Protein AF-A0A7J0HC02-F1 (afdb_monomer)

Foldseek 3Di:
DDDPVVVVVVVVVVVVVVVCVVVQVVVVPDDDDDDQPFHDADQQDTDGDQPDPVSCCCPCPVVNLVNVADQDDLLCCQQQLNQLALPHNRDDQSNVVNVVLCCVQPVPPVNCVVLVVLLVVLVVQLVVVVVVCVVVVHDDDVVLSVQQSVQQSCCCQAQVGGPDPHRDDVSVVVVVLVVLSVVLVPDDFSCSNHVVCVVVSPVCSSVSSNVSNVVLVVVLVVSLVVSVVCVVVCVPPDHSLSVLVVQQPDPPGDHDDPSSSSSHVSD

Nearest PDB structures (foldseek):
  7cb9-assembly1_A  TM=8.608E-01  e=3.073E-08  Salvia miltiorrhiza
  7x2q-assembly2_B  TM=8.525E-01  e=3.763E-08  Salvia miltiorrhiza
  6vby-assembly1_A  TM=8.553E-01  e=1.600E-06  Sorghum bicolor
  6csd-assembly2_B  TM=7.394E-01  e=9.218E-05  Homo sapiens
  6l8h-assembly4_D  TM=6.832E-01  e=3.292E-02  Arabidopsis thaliana

Organism: NCBI:txid165716

Secondary structure (DSSP, 8-state):
----HHHHHHHHHHHHHHHHHHHHHHHTT----SS-----EETTEE-----SHHHHHIIIIISGGGG-S----HHHHHTTTTTTSTTTSPSSHHHHHHHHHHIIIIISHHHHHHTHHHHHHHHHHHHHHHHHHHHTTPPP-HHHHHHHHHHHHHHHHHHSS-S-SSSSHHHHHHHHHHHHHHHHHHS--HHHH-GGGGGG-TTSHHHHHHHHHHHHHHHHHHHHHHHHHTGGGGTT---HHHHHHHTSS-SSSPPPPHHHHHHHHH-

Solvent-accessible surface area (backbone atoms only — not comparable to full-atom values): 15280 Å² total; per-residue (Å²): 138,84,78,61,66,65,60,55,50,52,50,52,50,51,50,48,52,50,49,50,51,54,52,50,59,60,64,72,72,75,81,97,74,84,72,86,66,87,34,65,67,48,77,77,41,81,42,76,78,69,87,44,75,67,49,41,43,42,44,68,60,75,41,26,83,84,58,60,54,58,83,87,40,64,47,33,50,44,50,32,64,57,29,43,17,79,86,45,29,58,78,45,73,57,44,52,48,53,54,50,51,46,31,64,50,53,71,24,73,67,29,46,58,76,44,44,62,51,52,56,51,33,50,50,52,41,52,51,53,51,51,52,36,53,75,71,74,44,88,79,62,63,69,58,46,48,50,48,31,50,49,26,41,48,23,35,51,39,66,71,35,66,73,57,95,62,93,50,68,70,49,48,55,49,47,50,52,52,51,52,49,57,48,60,63,68,52,90,58,64,38,68,29,38,66,94,55,31,90,67,43,90,81,47,54,64,64,48,34,46,55,51,30,52,56,51,50,54,52,50,50,51,51,52,55,58,47,60,74,53,49,79,80,40,74,93,60,76,37,39,51,52,56,52,57,64,31,41,74,40,90,90,54,71,58,45,50,73,62,36,52,52,19,48,73,73,107

Mean predicted aligned error: 9.86 Å

Sequence (267 aa):
MAIDIMWFKEFVAATLVFLLTRLFVRSLLLKPNRRLPPGPRVGTCGMVVASTPDAARAFLKTLDINFSNRPPNAGATHLAYNSQDMVFAEYGPKWKLLRKLSNLHMLGGKALEDSAHIRSVELGHMLRSMCEFSRRGEAVVVAEMLTFAMANMLGQVILSRRVFGTFGSESNEFKDMVVELMTSAGLFNVGDFVPSIAWMDLQGIEGGMKRLHRKFDVLITKMIDEHMKVAHERKGRPDFLDALMANRENPNGPKLSIINIKAILLV

Radius of gyration: 22.63 Å; Cα contacts (8 Å, |Δi|>4): 237; chains: 1; bounding box: 64×42×56 Å

pLDDT: mean 85.61, std 12.91, range [40.5, 96.56]

Structure (mmCIF, N/CA/C/O backbone):
data_AF-A0A7J0HC02-F1
#
_entry.id   AF-A0A7J0HC02-F1
#
loop_
_atom_site.group_PDB
_atom_site.id
_atom_site.type_symbol
_atom_site.label_atom_id
_atom_site.label_alt_id
_atom_site.label_comp_id
_atom_site.label_asym_id
_atom_site.label_entity_id
_atom_site.label_seq_id
_atom_site.pdbx_PDB_ins_code
_atom_site.Cartn_x
_atom_site.Cartn_y
_atom_site.Cartn_z
_atom_site.occupancy
_atom_site.B_iso_or_equiv
_atom_site.auth_seq_id
_atom_site.auth_comp_id
_atom_site.auth_asym_id
_atom_site.auth_atom_id
_atom_site.pdbx_PDB_model_num
ATOM 1 N N . MET A 1 1 ? -38.750 7.023 -28.695 1.00 40.50 1 MET A N 1
ATOM 2 C CA . MET A 1 1 ? -38.180 5.773 -28.154 1.00 40.50 1 MET A CA 1
ATOM 3 C C . MET A 1 1 ? -36.664 5.891 -28.264 1.00 40.50 1 MET A C 1
ATOM 5 O O . MET A 1 1 ? -36.109 5.600 -29.314 1.00 40.50 1 MET A O 1
ATOM 9 N N . ALA A 1 2 ? -36.027 6.499 -27.261 1.00 46.31 2 ALA A N 1
ATOM 10 C CA . ALA A 1 2 ? -34.590 6.758 -27.272 1.00 46.31 2 ALA A CA 1
ATOM 11 C C . ALA A 1 2 ? -33.874 5.502 -26.770 1.00 46.31 2 ALA A C 1
ATOM 13 O O . ALA A 1 2 ? -34.075 5.094 -25.630 1.00 46.31 2 ALA A O 1
ATOM 14 N N . ILE A 1 3 ? -33.108 4.859 -27.648 1.00 52.69 3 ILE A N 1
ATOM 15 C CA . ILE A 1 3 ? -32.226 3.755 -27.271 1.00 52.69 3 ILE A CA 1
ATOM 16 C C . ILE A 1 3 ? -31.082 4.372 -26.467 1.00 52.69 3 ILE A C 1
ATOM 18 O O . ILE A 1 3 ? -30.388 5.265 -26.954 1.00 52.69 3 ILE A O 1
ATOM 22 N N . ASP A 1 4 ? -30.947 3.935 -25.219 1.00 54.78 4 ASP A N 1
ATOM 23 C CA . ASP A 1 4 ? -29.984 4.454 -24.258 1.00 54.78 4 ASP A CA 1
ATOM 24 C C . ASP A 1 4 ? -28.546 4.171 -24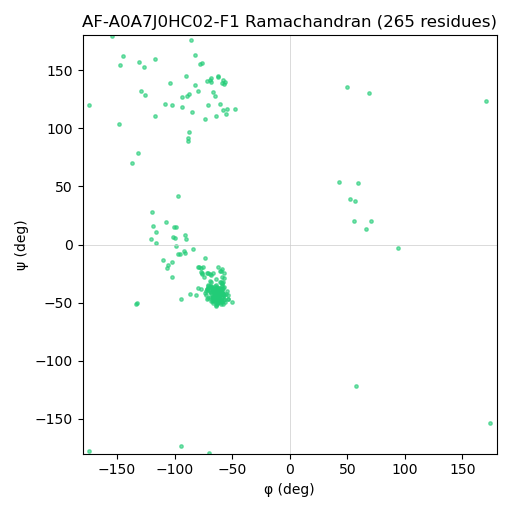.733 1.00 54.78 4 ASP A C 1
ATOM 26 O O . ASP A 1 4 ? -28.085 3.027 -24.797 1.00 54.78 4 ASP A O 1
ATOM 30 N N . ILE A 1 5 ? -27.842 5.238 -25.116 1.00 57.47 5 ILE A N 1
ATOM 31 C CA . ILE A 1 5 ? -26.470 5.218 -25.647 1.00 57.47 5 ILE A CA 1
ATOM 32 C C . ILE A 1 5 ? -25.490 4.610 -24.627 1.00 57.47 5 ILE A C 1
ATOM 34 O O . ILE A 1 5 ? -24.438 4.093 -25.012 1.00 57.47 5 ILE A O 1
ATOM 38 N N . MET A 1 6 ? -25.835 4.631 -23.336 1.00 53.53 6 MET A N 1
ATOM 39 C CA . MET A 1 6 ? -25.030 4.051 -22.265 1.00 53.53 6 MET A CA 1
ATOM 40 C C . MET A 1 6 ? -24.975 2.520 -22.363 1.00 53.53 6 MET A C 1
ATOM 42 O O . MET A 1 6 ? -23.887 1.944 -22.355 1.00 53.53 6 MET A O 1
ATOM 46 N N . TRP A 1 7 ? -26.120 1.872 -22.596 1.00 52.34 7 TRP A N 1
ATOM 47 C CA . TRP A 1 7 ? -26.210 0.415 -22.753 1.00 52.34 7 TRP A CA 1
ATOM 48 C C . TRP A 1 7 ? -25.457 -0.088 -23.987 1.00 52.34 7 TRP A C 1
ATOM 50 O O . TRP A 1 7 ? -24.807 -1.133 -23.953 1.00 52.34 7 TRP A O 1
ATOM 60 N N . PHE A 1 8 ? -25.492 0.678 -25.080 1.00 60.12 8 PHE A N 1
ATOM 61 C CA . PHE A 1 8 ? -24.755 0.329 -26.294 1.00 60.12 8 PHE A CA 1
ATOM 62 C C . PHE A 1 8 ? -23.235 0.388 -26.075 1.00 60.12 8 PHE A C 1
ATOM 64 O O . PHE A 1 8 ? -22.508 -0.491 -26.536 1.00 60.12 8 PHE A O 1
ATOM 71 N N . LYS A 1 9 ? -22.745 1.383 -25.324 1.00 56.19 9 LYS A N 1
ATOM 72 C CA . LYS A 1 9 ? -21.321 1.497 -24.973 1.00 56.19 9 LYS A CA 1
ATOM 73 C C . LYS A 1 9 ? -20.849 0.348 -24.084 1.00 56.19 9 LYS A C 1
ATOM 75 O O . LYS A 1 9 ? -19.785 -0.210 -24.349 1.00 56.19 9 LYS A O 1
ATOM 80 N N . GLU A 1 10 ? -21.637 -0.032 -23.081 1.00 57.59 10 GLU A N 1
ATOM 81 C CA . GLU A 1 10 ? -21.315 -1.162 -22.200 1.00 57.59 10 GLU A CA 1
ATOM 82 C C . GLU A 1 10 ? -21.318 -2.494 -22.956 1.00 57.59 10 GLU A C 1
ATOM 84 O O . GLU A 1 10 ? -20.393 -3.293 -22.807 1.00 57.59 10 GLU A O 1
ATOM 89 N N . PHE A 1 11 ? -22.291 -2.703 -23.846 1.00 68.19 11 PHE A N 1
ATOM 90 C CA . PHE A 1 11 ? -22.360 -3.904 -24.675 1.00 68.19 11 PHE A CA 1
ATOM 91 C C . PHE A 1 11 ? -21.174 -4.013 -25.645 1.00 68.19 11 PHE A C 1
ATOM 93 O O . PHE A 1 11 ? -20.573 -5.084 -25.782 1.00 68.19 11 PHE A O 1
ATOM 100 N N . VAL A 1 12 ? -20.781 -2.907 -26.287 1.00 69.75 12 VAL A N 1
ATOM 101 C CA . VAL A 1 12 ? -19.607 -2.872 -27.173 1.00 69.75 12 VAL A CA 1
ATOM 102 C C . VAL A 1 12 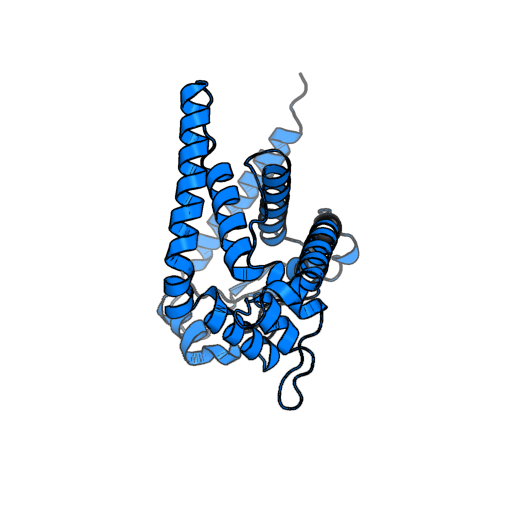? -18.322 -3.128 -26.383 1.00 69.75 12 VAL A C 1
ATOM 104 O O . VAL A 1 12 ? -17.505 -3.936 -26.823 1.00 69.75 12 VAL A O 1
ATOM 107 N N . ALA A 1 13 ? -18.159 -2.522 -25.203 1.00 62.81 13 ALA A N 1
ATOM 108 C CA . ALA A 1 13 ? -16.996 -2.739 -24.343 1.00 62.81 13 ALA A CA 1
ATOM 109 C C . ALA A 1 13 ? -16.902 -4.194 -23.851 1.00 62.81 13 ALA A C 1
ATOM 111 O O . ALA A 1 13 ? -15.840 -4.807 -23.957 1.00 62.81 13 ALA A O 1
ATOM 112 N N . ALA A 1 14 ? -18.012 -4.784 -23.397 1.00 60.75 14 ALA A N 1
ATOM 113 C CA . ALA A 1 14 ? -18.067 -6.181 -22.965 1.00 60.75 14 ALA A CA 1
ATOM 114 C C . ALA A 1 14 ? -17.750 -7.149 -24.115 1.00 60.75 14 ALA A C 1
ATOM 116 O O . ALA A 1 14 ? -17.005 -8.113 -23.933 1.00 60.75 14 ALA A O 1
ATOM 117 N N . THR A 1 15 ? -18.245 -6.860 -25.321 1.00 62.91 15 THR A N 1
ATOM 118 C CA . THR A 1 15 ? -17.961 -7.663 -26.519 1.00 62.91 15 THR A CA 1
ATOM 119 C C . THR A 1 15 ? -16.491 -7.555 -26.932 1.00 62.91 15 THR A C 1
ATOM 121 O O . THR A 1 15 ? -15.878 -8.561 -27.290 1.00 62.91 15 THR A O 1
ATOM 124 N N . LEU A 1 16 ? -15.887 -6.366 -26.820 1.00 67.62 16 LEU A N 1
ATOM 125 C CA . LEU A 1 16 ? -14.461 -6.150 -27.081 1.00 67.62 16 LEU A CA 1
ATOM 126 C C . LEU A 1 16 ? -13.583 -6.874 -26.058 1.00 67.62 16 LEU A C 1
ATOM 128 O O . LEU A 1 16 ? -12.634 -7.550 -26.447 1.00 67.62 16 LEU A O 1
ATOM 132 N N . VAL A 1 17 ? -13.925 -6.800 -24.769 1.00 69.31 17 VAL A N 1
ATOM 133 C CA . VAL A 1 17 ? -13.224 -7.520 -23.694 1.00 69.31 17 VAL A CA 1
ATOM 134 C C . VAL A 1 17 ? -13.357 -9.029 -23.876 1.00 69.31 17 VAL A C 1
ATOM 136 O O . VAL A 1 17 ? -12.361 -9.737 -23.738 1.00 69.31 17 VAL A O 1
ATOM 139 N N . PHE A 1 18 ? -14.538 -9.531 -24.249 1.00 69.38 18 PHE A N 1
ATOM 140 C CA . PHE A 1 18 ? -14.774 -10.949 -24.532 1.00 69.38 18 PHE A CA 1
ATOM 141 C C . PHE A 1 18 ? -13.981 -11.436 -25.752 1.00 69.38 18 PHE A C 1
ATOM 143 O O . PHE A 1 18 ? -13.374 -12.504 -25.715 1.00 69.38 18 PHE A O 1
ATOM 150 N N . LEU A 1 19 ? -13.930 -10.653 -26.834 1.00 63.94 19 LEU A N 1
ATOM 151 C CA . LEU A 1 19 ? -13.135 -10.992 -28.016 1.00 63.94 19 LEU A CA 1
ATOM 152 C C . LEU A 1 19 ? -11.634 -10.927 -27.724 1.00 63.94 19 LEU A C 1
ATOM 154 O O . LEU A 1 19 ? -10.909 -11.835 -28.126 1.00 63.94 19 LEU A O 1
ATOM 158 N N . LEU A 1 20 ? -11.177 -9.920 -26.975 1.00 64.38 20 LEU A N 1
ATOM 159 C CA . LEU A 1 20 ? -9.785 -9.797 -26.547 1.00 64.38 20 LEU A CA 1
ATOM 160 C C . LEU A 1 20 ? -9.385 -10.968 -25.653 1.00 64.38 20 LEU A C 1
ATOM 162 O O . LEU A 1 20 ? -8.402 -11.630 -25.956 1.00 64.38 20 LEU A O 1
ATOM 166 N N . THR A 1 21 ? -10.165 -11.303 -24.623 1.00 63.53 21 THR A N 1
ATOM 167 C CA . THR A 1 21 ? -9.884 -12.463 -23.757 1.00 63.53 21 THR A CA 1
ATOM 168 C C . THR A 1 21 ? -9.941 -13.779 -24.527 1.00 63.53 21 THR A C 1
ATOM 170 O O . THR A 1 21 ? -9.056 -14.616 -24.366 1.00 63.53 21 THR A O 1
ATOM 173 N N . ARG A 1 22 ? -10.914 -13.970 -25.425 1.00 54.41 22 ARG A N 1
ATOM 174 C CA . ARG A 1 22 ? -11.051 -15.219 -26.188 1.00 54.41 22 ARG A CA 1
ATOM 175 C C . ARG A 1 22 ? -9.957 -15.395 -27.243 1.00 54.41 22 ARG A C 1
ATOM 177 O O . ARG A 1 22 ? -9.482 -16.515 -27.418 1.00 54.41 22 ARG A O 1
ATOM 184 N N . LEU A 1 23 ? -9.528 -14.327 -27.919 1.00 59.69 23 LEU A N 1
ATOM 185 C CA . LEU A 1 23 ? -8.391 -14.353 -28.850 1.00 59.69 23 LEU A CA 1
ATOM 186 C C . LEU A 1 23 ? -7.057 -14.496 -28.101 1.00 59.69 23 LEU A C 1
ATOM 188 O O . LEU A 1 23 ? -6.194 -15.262 -28.529 1.00 59.69 23 LEU A O 1
ATOM 192 N N . PHE A 1 24 ? -6.921 -13.842 -26.946 1.00 56.62 24 PHE A N 1
ATOM 193 C CA . PHE A 1 24 ? -5.747 -13.916 -26.076 1.00 56.62 24 PHE A CA 1
ATOM 194 C C . PHE A 1 24 ? -5.531 -15.331 -25.530 1.00 56.62 24 PHE A C 1
ATOM 196 O O . PHE A 1 24 ? -4.458 -15.904 -25.727 1.00 56.62 24 PHE A O 1
ATOM 203 N N . VAL A 1 25 ? -6.574 -15.940 -24.953 1.00 55.22 25 VAL A N 1
ATOM 204 C CA . VAL A 1 25 ? -6.540 -17.309 -24.407 1.00 55.22 25 VAL A CA 1
ATOM 205 C C . VAL A 1 25 ? -6.292 -18.349 -25.506 1.00 55.22 25 VAL A C 1
ATOM 207 O O . VAL A 1 25 ? -5.569 -19.317 -25.274 1.00 55.22 25 VAL A O 1
ATOM 210 N N . ARG A 1 26 ? -6.802 -18.143 -26.731 1.00 49.22 26 ARG A N 1
ATOM 211 C CA . ARG A 1 26 ? -6.496 -19.032 -27.870 1.00 49.22 26 ARG A CA 1
ATOM 212 C C . ARG A 1 26 ? -5.057 -18.892 -28.371 1.00 49.22 26 ARG A C 1
ATOM 214 O O . ARG A 1 26 ? -4.478 -19.894 -28.777 1.00 49.22 26 ARG A O 1
ATOM 221 N N . SER A 1 27 ? -4.475 -17.690 -28.330 1.00 52.44 27 SER A N 1
ATOM 222 C CA . SER A 1 27 ? -3.073 -17.476 -28.732 1.00 52.44 27 SER A CA 1
ATOM 223 C C . SER A 1 27 ? -2.068 -18.066 -27.732 1.00 52.44 27 SER A C 1
ATOM 225 O O . SER A 1 27 ? -0.965 -18.445 -28.117 1.00 52.44 27 SER A O 1
ATOM 227 N N . LEU A 1 28 ? -2.475 -18.217 -26.467 1.00 54.47 28 LEU A N 1
ATOM 228 C CA . LEU A 1 28 ? -1.678 -18.803 -25.385 1.00 54.47 28 LEU A CA 1
ATOM 229 C C . LEU A 1 28 ? -1.523 -20.332 -25.476 1.00 54.47 28 LEU A C 1
ATOM 231 O O . LEU A 1 28 ? -0.697 -20.889 -24.756 1.00 54.47 28 LEU A O 1
ATOM 235 N N . LEU A 1 29 ? -2.283 -21.018 -26.341 1.00 54.28 29 LEU A N 1
ATOM 236 C CA . LEU A 1 29 ? -2.380 -22.484 -26.330 1.00 54.28 29 LEU A CA 1
ATOM 237 C C . LEU A 1 29 ? -1.571 -23.252 -27.387 1.00 54.28 29 LEU A C 1
ATOM 239 O O . LEU A 1 29 ? -1.692 -24.472 -27.419 1.00 54.28 29 LEU A O 1
ATOM 243 N N . LEU A 1 30 ? -0.708 -22.644 -28.213 1.00 53.41 30 LEU A N 1
ATOM 244 C CA . LEU A 1 30 ? 0.101 -23.428 -29.168 1.00 53.41 30 LEU A CA 1
ATOM 245 C C . LEU A 1 30 ? 1.489 -22.831 -29.470 1.00 53.41 30 LEU A C 1
ATOM 247 O O . LEU A 1 30 ? 1.614 -21.934 -30.298 1.00 53.41 30 LEU A O 1
ATOM 251 N N . LYS A 1 31 ? 2.545 -23.421 -28.885 1.00 48.94 31 LYS A N 1
ATOM 252 C CA . LYS A 1 31 ? 3.606 -24.186 -29.592 1.00 48.94 31 LYS A CA 1
ATOM 253 C C . LYS A 1 31 ? 4.776 -24.525 -28.645 1.00 48.94 31 LYS A C 1
ATOM 255 O O . LYS A 1 31 ? 5.411 -23.617 -28.113 1.00 48.94 31 LYS A O 1
ATOM 260 N N . PRO A 1 32 ? 5.131 -25.811 -28.484 1.00 52.41 32 PRO A N 1
ATOM 261 C CA . PRO A 1 32 ? 6.297 -26.225 -27.722 1.00 52.41 32 PRO A CA 1
ATOM 262 C C . PRO A 1 32 ? 7.524 -26.257 -28.641 1.00 52.41 32 PRO A C 1
ATOM 264 O O . PRO A 1 32 ? 7.795 -27.277 -29.263 1.00 52.41 32 PRO A O 1
ATOM 267 N N . ASN A 1 33 ? 8.256 -25.145 -28.770 1.00 43.78 33 ASN A N 1
ATOM 268 C CA . ASN A 1 33 ? 9.716 -25.201 -28.938 1.00 43.78 33 ASN A CA 1
ATOM 269 C C . ASN A 1 33 ? 10.400 -23.821 -28.924 1.00 43.78 33 ASN A C 1
ATOM 271 O O . ASN A 1 33 ? 10.171 -23.004 -29.806 1.00 43.78 33 ASN A O 1
ATOM 275 N N . ARG A 1 34 ? 11.308 -23.681 -27.945 1.00 49.53 34 ARG A N 1
ATOM 276 C CA . ARG A 1 34 ? 12.546 -22.872 -27.846 1.00 49.53 34 ARG A CA 1
ATOM 277 C C . ARG A 1 34 ? 12.539 -21.365 -28.197 1.00 49.53 34 ARG A C 1
ATOM 279 O O . ARG A 1 34 ? 12.153 -20.939 -29.275 1.00 49.53 34 ARG A O 1
ATOM 286 N N . ARG A 1 35 ? 13.205 -20.620 -27.291 1.00 49.00 35 ARG A N 1
ATOM 287 C CA . ARG A 1 35 ? 13.199 -19.158 -27.035 1.00 49.00 35 ARG A CA 1
ATOM 288 C C . ARG A 1 35 ? 11.858 -18.711 -26.450 1.00 49.00 35 ARG A C 1
ATOM 290 O O . ARG A 1 35 ? 10.823 -19.122 -26.955 1.00 49.00 35 ARG A O 1
ATOM 297 N N . LEU A 1 36 ? 11.885 -17.946 -25.346 1.00 49.69 36 LEU A N 1
ATOM 298 C CA . LEU A 1 36 ? 10.668 -17.354 -24.769 1.00 49.69 36 LEU A CA 1
ATOM 299 C C . LEU A 1 36 ? 9.897 -16.714 -25.935 1.00 49.69 36 LEU A C 1
ATOM 301 O O . LEU A 1 36 ? 10.482 -15.855 -26.604 1.00 49.69 36 LEU A O 1
ATOM 305 N N . PRO A 1 37 ? 8.680 -17.184 -26.269 1.00 52.78 37 PRO A N 1
ATOM 306 C CA . PRO A 1 37 ? 7.957 -16.642 -27.408 1.00 52.78 37 PRO A CA 1
ATOM 307 C C . PRO A 1 37 ? 7.789 -15.134 -27.185 1.00 52.78 37 PRO A C 1
ATOM 309 O O . PRO A 1 37 ? 7.592 -14.728 -26.034 1.00 52.78 37 PRO A O 1
ATOM 312 N N . PRO A 1 38 ? 7.895 -14.291 -28.231 1.00 57.91 38 PRO A N 1
ATOM 313 C CA . PRO A 1 38 ? 7.546 -12.886 -28.092 1.00 57.91 38 PRO A CA 1
ATOM 314 C C . PRO A 1 38 ? 6.111 -12.851 -27.575 1.00 57.91 38 PRO A C 1
ATOM 316 O O . PRO A 1 38 ? 5.196 -13.336 -28.242 1.00 57.91 38 PRO A O 1
ATOM 319 N N . GLY A 1 39 ? 5.930 -12.390 -26.340 1.00 66.00 39 GLY A N 1
ATOM 320 C CA . GLY A 1 39 ? 4.603 -12.311 -25.765 1.00 66.00 39 GLY A CA 1
ATOM 321 C C . GLY A 1 39 ? 3.789 -11.206 -26.444 1.00 66.00 39 GLY A C 1
ATOM 322 O O . GLY A 1 39 ? 4.255 -10.550 -27.385 1.00 66.00 39 GLY A O 1
ATOM 323 N N . PRO A 1 40 ? 2.541 -11.015 -26.000 1.00 77.81 40 PRO A N 1
ATOM 324 C CA . PRO A 1 40 ? 1.650 -10.021 -26.577 1.00 77.81 40 PRO A CA 1
ATOM 325 C C . PRO A 1 40 ? 2.305 -8.633 -26.529 1.00 77.81 40 PRO A C 1
ATOM 327 O O . PRO A 1 40 ? 2.956 -8.267 -25.549 1.00 77.81 40 PRO A O 1
ATOM 330 N N . ARG A 1 41 ? 2.131 -7.851 -27.596 1.00 83.00 41 ARG A N 1
ATOM 331 C CA . ARG A 1 41 ? 2.403 -6.412 -27.550 1.00 83.00 41 ARG A CA 1
ATOM 332 C C . ARG A 1 41 ? 1.145 -5.703 -27.083 1.00 83.00 41 ARG A C 1
ATOM 334 O O . ARG A 1 41 ? 0.074 -5.936 -27.640 1.00 83.00 41 ARG A O 1
ATOM 341 N N . VAL A 1 42 ? 1.285 -4.838 -26.089 1.00 83.94 42 VAL A N 1
ATOM 342 C CA . VAL A 1 42 ? 0.206 -3.977 -25.602 1.00 83.94 42 VAL A CA 1
ATOM 343 C C . VAL A 1 42 ? 0.639 -2.542 -25.851 1.00 83.94 42 VAL A C 1
ATOM 345 O O . VAL A 1 42 ? 1.613 -2.071 -25.267 1.00 83.94 42 VAL A O 1
ATOM 348 N N . GLY A 1 43 ? -0.033 -1.876 -26.792 1.00 86.00 43 GLY A N 1
ATOM 349 C CA . GLY A 1 43 ? 0.438 -0.601 -27.328 1.00 86.00 43 GLY A CA 1
ATOM 350 C C . GLY A 1 43 ? 1.846 -0.737 -27.915 1.00 86.00 43 GLY A C 1
ATOM 351 O O . GLY A 1 43 ? 2.091 -1.556 -28.802 1.00 86.00 43 GLY A O 1
ATOM 352 N N . THR A 1 44 ? 2.774 0.057 -27.389 1.00 86.25 44 THR A N 1
ATOM 353 C CA . THR A 1 44 ? 4.193 0.066 -27.773 1.00 86.25 44 THR A CA 1
ATOM 354 C C . THR A 1 44 ? 5.064 -0.866 -26.921 1.00 86.25 44 THR A C 1
ATOM 356 O O . THR A 1 44 ? 6.238 -1.067 -27.233 1.00 86.25 44 THR A O 1
ATOM 359 N N . CYS A 1 45 ? 4.499 -1.490 -25.883 1.00 84.38 45 CYS A N 1
ATOM 360 C CA . CYS A 1 45 ? 5.229 -2.308 -24.918 1.00 84.38 45 CYS A CA 1
ATOM 361 C C . CYS A 1 45 ? 5.216 -3.793 -25.311 1.00 84.38 45 CYS A C 1
ATOM 363 O O . CYS A 1 45 ? 4.157 -4.395 -25.504 1.00 84.38 45 CYS A O 1
ATOM 365 N N . GLY A 1 46 ? 6.397 -4.411 -25.391 1.00 87.00 46 GLY A N 1
ATOM 366 C CA . GLY A 1 46 ? 6.525 -5.866 -25.492 1.00 87.00 46 GLY A CA 1
ATOM 367 C C . GLY A 1 46 ? 6.375 -6.522 -24.122 1.00 87.00 46 GLY A C 1
ATOM 368 O O . GLY A 1 46 ? 7.011 -6.086 -23.166 1.00 87.00 46 GLY A O 1
ATOM 369 N N . MET A 1 47 ? 5.558 -7.571 -24.023 1.00 85.75 47 MET A N 1
ATOM 370 C CA . MET A 1 47 ? 5.365 -8.315 -22.777 1.00 85.75 47 MET A CA 1
ATOM 371 C C . MET A 1 47 ? 5.824 -9.762 -22.909 1.00 85.75 47 MET A C 1
ATOM 373 O O . MET A 1 47 ? 5.918 -10.308 -24.004 1.00 85.75 47 MET A O 1
ATOM 377 N N . VAL A 1 48 ? 6.080 -10.397 -21.767 1.00 87.12 48 VAL A N 1
ATOM 378 C CA . VAL A 1 48 ? 6.294 -11.841 -21.646 1.00 87.12 48 VAL A CA 1
ATOM 379 C C . VAL A 1 48 ? 5.372 -12.342 -20.543 1.00 87.12 48 VAL A C 1
ATOM 381 O O . VAL A 1 48 ? 5.304 -11.741 -19.474 1.00 87.12 48 VAL A O 1
ATOM 384 N N . VAL A 1 49 ? 4.649 -13.430 -20.807 1.00 86.62 49 VAL A N 1
ATOM 385 C CA . VAL A 1 49 ? 3.686 -14.001 -19.860 1.00 86.62 49 VAL A CA 1
ATOM 386 C C . VAL A 1 49 ? 4.244 -15.305 -19.302 1.00 86.62 49 VAL A C 1
ATOM 388 O O . VAL A 1 49 ? 4.504 -16.246 -20.049 1.00 86.62 49 VAL A O 1
ATOM 391 N N . ALA A 1 50 ? 4.407 -15.371 -17.981 1.00 88.81 50 ALA A N 1
ATOM 392 C CA . ALA A 1 50 ? 4.742 -16.602 -17.272 1.00 88.81 50 ALA A CA 1
ATOM 393 C C . ALA A 1 50 ? 3.450 -17.345 -16.891 1.00 88.81 50 ALA A C 1
ATOM 395 O O . ALA A 1 50 ? 2.865 -17.088 -15.844 1.00 88.81 50 ALA A O 1
ATOM 396 N N . SER A 1 51 ? 2.988 -18.249 -17.759 1.00 91.00 51 SER A N 1
ATOM 397 C CA . SER A 1 51 ? 1.719 -18.984 -17.598 1.00 91.00 51 SER A CA 1
ATOM 398 C C . SER A 1 51 ? 1.871 -20.408 -17.047 1.00 91.00 51 SER A C 1
ATOM 400 O O . SER A 1 51 ? 0.885 -21.137 -16.957 1.00 91.00 51 SER A O 1
ATOM 402 N N . THR A 1 52 ? 3.084 -20.821 -16.665 1.00 93.25 52 THR A N 1
ATOM 403 C CA . THR A 1 52 ? 3.356 -22.142 -16.077 1.00 93.25 52 THR A CA 1
ATOM 404 C C . THR A 1 52 ? 4.095 -22.021 -14.742 1.00 93.25 52 THR A C 1
ATOM 406 O O . THR A 1 52 ? 4.843 -21.056 -14.547 1.00 93.25 52 THR A O 1
ATOM 409 N N . PRO A 1 53 ? 3.951 -22.999 -13.824 1.00 95.50 53 PRO A N 1
ATOM 410 C CA . PRO A 1 53 ? 4.694 -23.010 -12.563 1.00 95.50 53 PRO A CA 1
ATOM 411 C C . PRO A 1 53 ? 6.215 -22.966 -12.749 1.00 95.50 53 PRO A C 1
ATOM 413 O O . PRO A 1 53 ? 6.905 -22.297 -11.983 1.00 95.50 53 PRO A O 1
ATOM 416 N N . ASP A 1 54 ? 6.741 -23.632 -13.780 1.00 94.81 54 ASP A N 1
ATOM 417 C CA . ASP A 1 54 ? 8.178 -23.634 -14.076 1.00 94.81 54 ASP A CA 1
ATOM 418 C C . ASP A 1 54 ? 8.665 -22.269 -14.561 1.00 94.81 54 ASP A C 1
ATOM 420 O O . ASP A 1 54 ? 9.706 -21.791 -14.106 1.00 94.81 54 ASP A O 1
ATOM 424 N N . ALA A 1 55 ? 7.887 -21.594 -15.416 1.00 92.81 55 ALA A N 1
ATOM 425 C CA . ALA A 1 55 ? 8.181 -20.219 -15.801 1.00 92.81 55 ALA A CA 1
ATOM 426 C C . ALA A 1 55 ? 8.135 -19.302 -14.571 1.00 92.81 55 ALA A C 1
ATOM 428 O O . ALA A 1 55 ? 9.095 -18.581 -14.312 1.00 92.81 55 ALA A O 1
ATOM 429 N N . ALA A 1 56 ? 7.078 -19.379 -13.758 1.00 93.12 56 ALA A N 1
ATOM 430 C CA . ALA A 1 56 ? 6.962 -18.586 -12.536 1.00 93.12 56 ALA A CA 1
ATOM 431 C C . ALA A 1 56 ? 8.145 -18.820 -11.580 1.00 93.12 56 ALA A C 1
ATOM 433 O O . ALA A 1 56 ? 8.708 -17.860 -11.060 1.00 93.12 56 ALA A O 1
ATOM 434 N N . ARG A 1 57 ? 8.590 -20.071 -11.398 1.00 94.56 57 ARG A N 1
ATOM 435 C CA . ARG A 1 57 ? 9.787 -20.409 -10.609 1.00 94.56 57 ARG A CA 1
ATOM 436 C C . ARG A 1 57 ? 11.048 -19.770 -11.188 1.00 94.56 57 ARG A C 1
ATOM 438 O O . ARG A 1 57 ? 11.861 -19.251 -10.424 1.00 94.56 57 ARG A O 1
ATOM 445 N N . ALA A 1 58 ? 11.209 -19.786 -12.510 1.00 93.19 58 ALA A N 1
ATOM 446 C CA . ALA A 1 58 ? 12.352 -19.163 -13.161 1.00 93.19 58 ALA A CA 1
ATOM 447 C C . ALA A 1 58 ? 12.399 -17.648 -12.887 1.00 93.19 58 ALA A C 1
ATOM 449 O O . ALA A 1 58 ? 13.434 -17.154 -12.448 1.00 93.19 58 ALA A O 1
ATOM 450 N N . PHE A 1 59 ? 11.280 -16.934 -13.065 1.00 91.31 59 PHE A N 1
ATOM 451 C CA . PHE A 1 59 ? 11.209 -15.476 -12.877 1.00 91.31 59 PHE A CA 1
ATOM 452 C C . PHE A 1 59 ? 11.233 -15.041 -11.405 1.00 91.31 59 PHE A C 1
ATOM 454 O O . PHE A 1 59 ? 11.901 -14.070 -11.073 1.00 91.31 59 PHE A O 1
ATOM 461 N N . LEU A 1 60 ? 10.509 -15.738 -10.523 1.00 92.69 60 LEU A N 1
ATOM 462 C CA . LEU A 1 60 ? 10.261 -15.298 -9.142 1.00 92.69 60 LEU A CA 1
ATOM 463 C C . LEU A 1 60 ? 11.202 -15.921 -8.104 1.00 92.69 60 LEU A C 1
ATOM 465 O O . LEU A 1 60 ? 11.146 -15.536 -6.939 1.00 92.69 60 LEU A O 1
ATOM 469 N N . LYS A 1 61 ? 12.024 -16.908 -8.488 1.00 93.62 61 LYS A N 1
ATOM 470 C CA . LYS A 1 61 ? 12.961 -17.577 -7.571 1.00 93.62 61 LYS A CA 1
ATOM 471 C C . LYS A 1 61 ? 14.366 -17.718 -8.140 1.00 93.62 61 LYS A C 1
ATOM 473 O O . LYS A 1 61 ? 15.322 -17.404 -7.448 1.00 93.62 61 LYS A O 1
ATOM 478 N N . THR A 1 62 ? 14.513 -18.238 -9.357 1.00 94.88 62 THR A N 1
ATOM 479 C CA . THR A 1 62 ? 15.849 -18.504 -9.922 1.00 94.88 62 THR A CA 1
ATOM 480 C C . THR A 1 62 ? 16.534 -17.230 -10.416 1.00 94.88 62 THR A C 1
ATOM 482 O O . THR A 1 62 ? 17.741 -17.088 -10.257 1.00 94.88 62 THR A O 1
ATOM 485 N N . LEU A 1 63 ? 15.770 -16.318 -11.018 1.00 93.88 63 LEU A N 1
ATOM 486 C CA . LEU A 1 63 ? 16.230 -15.041 -11.574 1.00 93.88 63 LEU A CA 1
ATOM 487 C C . LEU A 1 63 ? 15.539 -13.855 -10.882 1.00 93.88 63 LEU A C 1
ATOM 489 O O . LEU A 1 63 ? 15.335 -12.810 -11.496 1.00 93.88 63 LEU A O 1
ATOM 493 N N . ASP A 1 64 ? 15.143 -14.026 -9.622 1.00 92.06 64 ASP A N 1
ATOM 494 C CA . ASP A 1 64 ? 14.308 -13.085 -8.870 1.00 92.06 64 ASP A CA 1
ATOM 495 C C . ASP A 1 64 ? 14.869 -11.657 -8.857 1.00 92.06 64 ASP A C 1
ATOM 497 O O . ASP A 1 64 ? 14.133 -10.707 -9.119 1.00 92.06 64 ASP A O 1
ATOM 501 N N . ILE A 1 65 ? 16.176 -11.487 -8.657 1.00 91.00 65 ILE A N 1
ATOM 502 C CA . ILE A 1 65 ? 16.845 -10.178 -8.671 1.00 91.00 65 ILE A CA 1
ATOM 503 C C . ILE A 1 65 ? 16.647 -9.459 -10.015 1.00 91.00 65 ILE A C 1
ATOM 505 O O . ILE A 1 65 ? 16.411 -8.252 -10.030 1.00 91.00 65 ILE A O 1
ATOM 509 N N . ASN A 1 66 ? 16.671 -10.186 -11.137 1.00 91.06 66 ASN A N 1
ATOM 510 C CA . ASN A 1 66 ? 16.538 -9.605 -12.476 1.00 91.06 66 ASN A CA 1
ATOM 511 C C . ASN A 1 66 ? 15.105 -9.125 -12.766 1.00 91.06 66 ASN A C 1
ATOM 513 O O . ASN A 1 66 ? 14.915 -8.246 -13.603 1.00 91.06 66 ASN A O 1
ATOM 517 N N . PHE A 1 67 ? 14.104 -9.693 -12.083 1.00 90.62 67 PHE A N 1
ATOM 518 C CA . PHE A 1 67 ? 12.676 -9.425 -12.303 1.00 90.62 67 PHE A CA 1
ATOM 519 C C . PHE A 1 67 ? 11.973 -8.832 -11.072 1.00 90.62 67 PHE A C 1
ATOM 521 O O . PHE A 1 67 ? 10.745 -8.817 -10.990 1.00 90.62 67 PHE A O 1
ATOM 528 N N . SER A 1 68 ? 12.742 -8.328 -10.105 1.00 89.81 68 SER A N 1
ATOM 529 C CA . SER A 1 68 ? 12.199 -7.758 -8.867 1.00 89.81 68 SER A CA 1
ATOM 530 C C . SER A 1 68 ? 11.559 -6.381 -9.072 1.00 89.81 68 SER A C 1
ATOM 532 O O . SER A 1 68 ? 10.631 -6.036 -8.341 1.00 89.81 68 SER A O 1
ATOM 534 N N . ASN A 1 69 ? 12.010 -5.615 -10.069 1.00 92.00 69 ASN A N 1
ATOM 535 C CA . ASN A 1 69 ? 11.515 -4.263 -10.343 1.00 92.00 69 ASN A CA 1
ATOM 536 C C . ASN A 1 69 ? 10.161 -4.275 -11.065 1.00 92.00 69 ASN A C 1
ATOM 538 O O . ASN A 1 69 ? 9.792 -5.241 -11.737 1.00 92.00 69 ASN A O 1
ATOM 542 N N . ARG A 1 70 ? 9.405 -3.185 -10.917 1.00 88.25 70 ARG A N 1
ATOM 543 C CA . ARG A 1 70 ? 8.133 -2.964 -11.613 1.00 88.25 70 ARG A CA 1
ATOM 544 C C . ARG A 1 70 ? 8.334 -1.954 -12.744 1.00 88.25 70 ARG A C 1
ATOM 546 O O . ARG A 1 70 ? 9.045 -0.973 -12.537 1.00 88.25 70 ARG A O 1
ATOM 553 N N . PRO A 1 71 ? 7.726 -2.163 -13.924 1.00 87.12 71 PRO A N 1
ATOM 554 C CA . PRO A 1 71 ? 7.674 -1.124 -14.942 1.00 87.12 71 PRO A CA 1
ATOM 555 C C . PRO A 1 71 ? 6.979 0.131 -14.386 1.00 87.12 71 PRO A C 1
ATOM 557 O O . PRO A 1 71 ? 5.962 -0.018 -13.698 1.00 87.12 71 PRO A O 1
ATOM 560 N N . PRO A 1 72 ? 7.484 1.342 -14.681 1.00 84.50 72 PRO A N 1
ATOM 561 C CA . PRO A 1 72 ? 6.800 2.578 -14.323 1.00 84.50 72 PRO A CA 1
ATOM 562 C C . PRO A 1 72 ? 5.390 2.612 -14.917 1.00 84.50 72 PRO A C 1
ATOM 564 O O . PRO A 1 72 ? 5.194 2.226 -16.068 1.00 84.50 72 PRO A O 1
ATOM 567 N N . ASN A 1 73 ? 4.422 3.077 -14.134 1.00 89.69 73 ASN A N 1
ATOM 568 C CA . ASN A 1 73 ? 3.049 3.303 -14.576 1.00 89.69 73 ASN A CA 1
ATOM 569 C C . ASN A 1 73 ? 2.465 4.534 -13.873 1.00 89.69 73 ASN A C 1
ATOM 571 O O . ASN A 1 73 ? 2.969 4.966 -12.829 1.00 89.69 73 ASN A O 1
ATOM 575 N N . ALA A 1 74 ? 1.386 5.081 -14.426 1.00 91.00 74 ALA A N 1
ATOM 576 C CA . ALA A 1 74 ? 0.740 6.282 -13.917 1.00 91.00 74 ALA A CA 1
ATOM 577 C C . ALA A 1 74 ? 0.269 6.143 -12.463 1.00 91.00 74 ALA A C 1
ATOM 579 O O . ALA A 1 74 ? 0.351 7.110 -11.707 1.00 91.00 74 ALA A O 1
ATOM 580 N N . GLY A 1 75 ? -0.161 4.951 -12.037 1.00 89.50 75 GLY A N 1
ATOM 581 C CA . GLY A 1 75 ? -0.529 4.685 -10.644 1.00 89.50 75 GLY A CA 1
ATOM 582 C C . GLY A 1 75 ? 0.653 4.888 -9.694 1.00 89.50 75 GLY A C 1
ATOM 583 O O . GLY A 1 75 ? 0.563 5.644 -8.728 1.00 89.50 75 GLY A O 1
ATOM 584 N N . ALA A 1 76 ? 1.801 4.296 -10.006 1.00 88.56 76 ALA A N 1
ATOM 585 C CA . ALA A 1 76 ? 3.022 4.451 -9.229 1.00 88.56 76 ALA A CA 1
ATOM 586 C C . ALA A 1 76 ? 3.500 5.917 -9.200 1.00 88.56 76 ALA A C 1
ATOM 588 O O . ALA A 1 76 ? 3.940 6.425 -8.165 1.00 88.56 76 ALA A O 1
ATOM 589 N N . THR A 1 77 ? 3.368 6.627 -10.324 1.00 91.81 77 THR A N 1
ATOM 590 C CA . THR A 1 77 ? 3.763 8.036 -10.447 1.00 91.81 77 THR A CA 1
ATOM 591 C C . THR A 1 77 ? 2.828 8.985 -9.695 1.00 91.81 77 THR A C 1
ATOM 593 O O . THR A 1 77 ? 3.300 9.869 -8.979 1.00 91.81 77 THR A O 1
ATOM 596 N N . HIS A 1 78 ? 1.512 8.831 -9.847 1.00 92.38 78 HIS A N 1
ATOM 597 C CA . HIS A 1 78 ? 0.521 9.811 -9.395 1.00 92.38 78 HIS A CA 1
ATOM 598 C C . HIS A 1 78 ? -0.196 9.445 -8.098 1.00 92.38 78 HIS A C 1
ATOM 600 O O . HIS A 1 78 ? -0.596 10.361 -7.385 1.00 92.38 78 HIS A O 1
ATOM 606 N N . LEU A 1 79 ? -0.350 8.157 -7.775 1.00 89.44 79 LEU A N 1
ATOM 607 C CA . LEU A 1 79 ? -0.917 7.707 -6.498 1.00 89.44 79 LEU A CA 1
ATOM 608 C C . LEU A 1 79 ? 0.180 7.427 -5.472 1.00 89.44 79 LEU A C 1
ATOM 610 O O . LEU A 1 79 ? 0.089 7.896 -4.341 1.00 89.44 79 LEU A O 1
ATOM 614 N N . ALA A 1 80 ? 1.229 6.704 -5.867 1.00 90.31 80 ALA A N 1
ATOM 615 C CA . ALA A 1 80 ? 2.182 6.095 -4.939 1.00 90.31 80 ALA A CA 1
ATOM 616 C C . ALA A 1 80 ? 3.466 6.922 -4.714 1.00 90.31 80 ALA A C 1
ATOM 618 O O . ALA A 1 80 ? 4.582 6.401 -4.668 1.00 90.31 80 ALA A O 1
ATOM 619 N N . TYR A 1 81 ? 3.318 8.245 -4.574 1.00 93.62 81 TYR A N 1
ATOM 620 C CA . TYR A 1 81 ? 4.427 9.161 -4.261 1.00 93.62 81 TYR A CA 1
ATOM 621 C C . TYR A 1 81 ? 5.637 9.024 -5.203 1.00 93.62 81 TYR A C 1
ATOM 623 O O . TYR A 1 81 ? 6.786 9.101 -4.769 1.00 93.62 81 TYR A O 1
ATOM 631 N N . ASN A 1 82 ? 5.388 8.826 -6.499 1.00 92.94 82 ASN A N 1
ATOM 632 C CA . ASN A 1 82 ? 6.425 8.589 -7.500 1.00 92.94 82 ASN A CA 1
ATOM 633 C C . ASN A 1 82 ? 7.283 7.340 -7.218 1.00 92.94 82 ASN A C 1
ATOM 635 O O . ASN A 1 82 ? 8.516 7.400 -7.189 1.00 92.94 82 ASN A O 1
ATOM 639 N N . SER A 1 83 ? 6.615 6.200 -7.015 1.00 90.94 83 SER A N 1
ATOM 640 C CA . SER A 1 83 ? 7.230 4.883 -6.774 1.00 90.94 83 SER A CA 1
ATOM 641 C C . SER A 1 83 ? 8.176 4.864 -5.568 1.00 90.94 83 SER A C 1
ATOM 643 O O . SER A 1 83 ? 9.253 4.271 -5.610 1.00 90.94 83 SER A O 1
ATOM 645 N N . GLN A 1 84 ? 7.823 5.586 -4.504 1.00 89.94 84 GLN A N 1
ATOM 646 C CA . GLN A 1 84 ? 8.629 5.667 -3.278 1.00 89.94 84 GLN A CA 1
ATOM 647 C C . GLN A 1 84 ? 8.131 4.735 -2.165 1.00 89.94 84 GLN A C 1
ATOM 649 O O . GLN A 1 84 ? 8.736 4.703 -1.086 1.00 89.94 84 GLN A O 1
ATOM 654 N N . ASP A 1 85 ? 7.047 4.008 -2.429 1.00 86.31 85 ASP A N 1
ATOM 655 C CA . ASP A 1 85 ? 6.432 2.996 -1.577 1.00 86.31 85 ASP A CA 1
ATOM 656 C C . ASP A 1 85 ? 7.082 1.606 -1.752 1.00 86.31 85 ASP A C 1
ATOM 658 O O . ASP A 1 85 ? 7.965 1.404 -2.580 1.00 86.31 85 ASP A O 1
ATOM 662 N N . MET A 1 86 ? 6.655 0.614 -0.969 1.00 87.75 86 MET A N 1
ATOM 663 C CA . MET A 1 86 ? 7.236 -0.737 -1.011 1.00 87.75 86 MET A CA 1
ATOM 664 C C . MET A 1 86 ? 6.745 -1.604 -2.193 1.00 87.75 86 MET A C 1
ATOM 666 O O . MET A 1 86 ? 7.398 -2.597 -2.527 1.00 87.75 86 MET A O 1
ATOM 670 N N . VAL A 1 87 ? 5.614 -1.266 -2.817 1.00 87.94 87 VAL A N 1
ATOM 671 C CA . VAL A 1 87 ? 4.994 -2.015 -3.925 1.00 87.94 87 VAL A CA 1
ATOM 672 C C . VAL A 1 87 ? 5.655 -1.677 -5.260 1.00 87.94 87 VAL A C 1
ATOM 674 O O . VAL A 1 87 ? 5.936 -2.593 -6.038 1.00 87.94 87 VAL A O 1
ATOM 677 N N . PHE A 1 88 ? 5.921 -0.393 -5.516 1.00 88.75 88 PHE A N 1
ATOM 678 C CA . PHE A 1 88 ? 6.438 0.087 -6.802 1.00 88.75 88 PHE A CA 1
ATOM 679 C C . PHE A 1 88 ? 7.917 0.483 -6.796 1.00 88.75 88 PHE A C 1
ATOM 681 O O . PHE A 1 88 ? 8.506 0.556 -7.875 1.00 88.75 88 PHE A O 1
ATOM 688 N N . ALA A 1 89 ? 8.540 0.724 -5.635 1.00 90.81 89 ALA A N 1
ATOM 689 C CA . ALA A 1 89 ? 9.951 1.103 -5.611 1.00 90.81 89 ALA A CA 1
ATOM 690 C C . ALA A 1 89 ? 10.861 0.009 -6.177 1.00 90.81 89 ALA A C 1
ATOM 692 O O . ALA A 1 89 ? 10.672 -1.189 -5.949 1.00 90.81 89 ALA A O 1
ATOM 693 N N . GLU A 1 90 ? 11.910 0.453 -6.866 1.00 91.38 90 GLU A N 1
ATOM 694 C CA . GLU A 1 90 ? 12.952 -0.431 -7.364 1.00 91.38 90 GLU A CA 1
ATOM 695 C C . GLU A 1 90 ? 13.682 -1.137 -6.218 1.00 91.38 90 GLU A C 1
ATOM 697 O O . GLU A 1 90 ? 13.934 -0.585 -5.137 1.00 91.38 90 GLU A O 1
ATOM 702 N N . TYR A 1 91 ? 14.069 -2.379 -6.482 1.00 91.31 91 TYR A N 1
ATOM 703 C CA . TYR A 1 91 ? 14.856 -3.177 -5.570 1.00 91.31 91 TYR A CA 1
ATOM 704 C C . TYR A 1 91 ? 16.201 -2.503 -5.301 1.00 91.31 91 TYR A C 1
ATOM 706 O O . TYR A 1 91 ? 17.027 -2.292 -6.186 1.00 91.31 91 TYR A O 1
ATOM 714 N N . GLY A 1 92 ? 16.449 -2.205 -4.031 1.00 91.81 92 GLY A N 1
ATOM 715 C CA . GLY A 1 92 ? 17.658 -1.521 -3.604 1.00 91.81 92 GLY A CA 1
ATOM 716 C C . GLY A 1 92 ? 17.751 -1.418 -2.086 1.00 91.81 92 GLY A C 1
ATOM 717 O O . GLY A 1 92 ? 16.877 -1.920 -1.372 1.00 91.81 92 GLY A O 1
ATOM 718 N N . PRO A 1 93 ? 18.798 -0.763 -1.555 1.00 92.38 93 PRO A N 1
ATOM 719 C CA . PRO A 1 93 ? 19.013 -0.644 -0.113 1.00 92.38 93 PRO A CA 1
ATOM 720 C C . PRO A 1 93 ? 17.813 -0.051 0.634 1.00 92.38 93 PRO A C 1
ATOM 722 O O . PRO A 1 93 ? 17.444 -0.543 1.698 1.00 92.38 93 PRO A O 1
ATOM 725 N N . LYS A 1 94 ? 17.163 0.967 0.054 1.00 90.81 94 LYS A N 1
ATOM 726 C CA . LYS A 1 94 ? 15.988 1.613 0.652 1.00 90.81 94 LYS A CA 1
ATOM 727 C C . LYS A 1 94 ? 14.773 0.679 0.689 1.00 90.81 94 LYS A C 1
ATOM 729 O O . LYS A 1 94 ? 14.166 0.527 1.743 1.00 90.81 94 LYS A O 1
ATOM 734 N N . TRP A 1 95 ? 14.466 0.004 -0.420 1.00 93.38 95 TRP A N 1
ATOM 735 C CA . TRP A 1 95 ? 13.387 -0.988 -0.472 1.00 93.38 95 TRP A CA 1
ATOM 736 C C . TRP A 1 95 ? 13.618 -2.131 0.525 1.00 93.38 95 TRP A C 1
ATOM 738 O O . TRP A 1 95 ? 12.709 -2.516 1.257 1.00 93.38 95 TRP A O 1
ATOM 748 N N . LYS A 1 96 ? 14.862 -2.624 0.632 1.00 93.75 96 LYS A N 1
ATOM 749 C CA . LYS A 1 96 ? 15.243 -3.645 1.622 1.00 93.75 96 LYS A CA 1
ATOM 750 C C . LYS A 1 96 ? 15.020 -3.166 3.054 1.00 93.75 96 LYS A C 1
ATOM 752 O O . LYS A 1 96 ? 14.550 -3.949 3.876 1.00 93.75 96 LYS A O 1
ATOM 757 N N . LEU A 1 97 ? 15.349 -1.907 3.354 1.00 94.00 97 LEU A N 1
ATOM 758 C CA . LEU A 1 97 ? 15.098 -1.315 4.667 1.00 94.00 97 LEU A CA 1
ATOM 759 C C . LEU A 1 97 ? 13.596 -1.244 4.964 1.00 94.00 97 LEU A C 1
ATOM 761 O O . LEU A 1 97 ? 13.180 -1.731 6.011 1.00 94.00 97 LEU A O 1
ATOM 765 N N . LEU A 1 98 ? 12.790 -0.708 4.042 1.00 93.69 98 LEU A N 1
ATOM 766 C CA . LEU A 1 98 ? 11.333 -0.646 4.191 1.00 93.69 98 LEU A CA 1
ATOM 767 C C . LEU A 1 98 ? 10.739 -2.040 4.431 1.00 93.69 98 LEU A C 1
ATOM 769 O O . LEU A 1 98 ? 10.063 -2.253 5.434 1.00 93.69 98 LEU A O 1
ATOM 773 N N . ARG A 1 99 ? 11.102 -3.025 3.599 1.00 93.50 99 ARG A N 1
ATOM 774 C CA . ARG A 1 99 ? 10.667 -4.419 3.762 1.00 93.50 99 ARG A CA 1
ATOM 775 C C . ARG A 1 99 ? 11.085 -5.013 5.104 1.00 93.50 99 ARG A C 1
ATOM 777 O O . ARG A 1 99 ? 10.300 -5.727 5.726 1.00 93.50 99 ARG A O 1
ATOM 784 N N . LYS A 1 100 ? 12.312 -4.738 5.556 1.00 94.44 100 LYS A N 1
ATOM 785 C CA . LYS A 1 100 ? 12.807 -5.195 6.860 1.00 94.44 100 LYS A CA 1
ATOM 786 C C . LYS A 1 100 ? 11.975 -4.604 7.996 1.00 94.44 100 LYS A C 1
ATOM 788 O O . LYS A 1 100 ? 11.586 -5.355 8.883 1.00 94.44 100 LYS A O 1
ATOM 793 N N . LEU A 1 101 ? 11.702 -3.299 7.967 1.00 94.00 101 LEU A N 1
ATOM 794 C CA . LEU A 1 101 ? 10.919 -2.619 9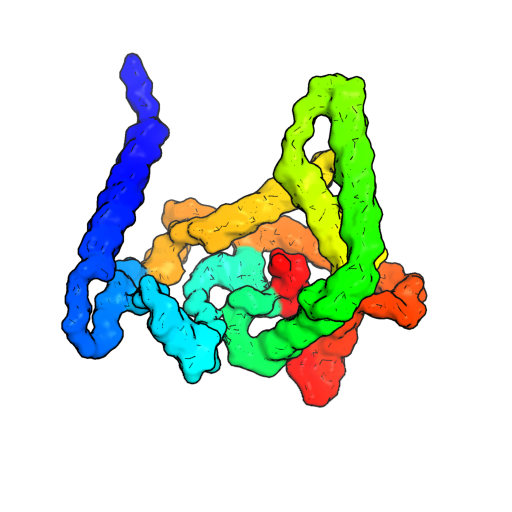.000 1.00 94.00 101 LEU A CA 1
ATOM 795 C C . LEU A 1 101 ? 9.473 -3.127 9.022 1.00 94.00 101 LEU A C 1
ATOM 797 O O . LEU A 1 101 ? 8.993 -3.509 10.086 1.00 94.00 101 LEU A O 1
ATOM 801 N N . SER A 1 102 ? 8.810 -3.230 7.866 1.00 94.00 102 SER A N 1
ATOM 802 C CA . SER A 1 102 ? 7.446 -3.773 7.783 1.00 94.00 102 SER A CA 1
ATOM 803 C C . SER A 1 102 ? 7.372 -5.208 8.299 1.00 94.00 102 SER A C 1
ATOM 805 O O . SER A 1 102 ? 6.459 -5.558 9.041 1.00 94.00 102 SER A O 1
ATOM 807 N N . ASN A 1 103 ? 8.354 -6.050 7.966 1.00 94.44 103 ASN A N 1
ATOM 808 C CA . ASN A 1 103 ? 8.392 -7.415 8.481 1.00 94.44 103 ASN A CA 1
ATOM 809 C C . ASN A 1 103 ? 8.664 -7.458 9.991 1.00 94.44 103 ASN A C 1
ATOM 811 O O . ASN A 1 103 ? 8.037 -8.229 10.702 1.00 94.44 103 ASN A O 1
ATOM 815 N N . LEU A 1 104 ? 9.578 -6.636 10.503 1.00 93.88 104 LEU A N 1
ATOM 816 C CA . LEU A 1 104 ? 9.932 -6.656 11.921 1.00 93.88 104 LEU A CA 1
ATOM 817 C C . LEU A 1 104 ? 8.796 -6.154 12.821 1.00 93.88 104 LEU A C 1
ATOM 819 O O . LEU A 1 104 ? 8.614 -6.690 13.909 1.00 93.88 104 LEU A O 1
ATOM 823 N N . HIS A 1 105 ? 8.051 -5.145 12.370 1.00 91.75 105 HIS A N 1
ATOM 824 C CA . HIS A 1 105 ? 7.109 -4.410 13.218 1.00 91.75 105 HIS A CA 1
ATOM 825 C C . HIS A 1 105 ? 5.631 -4.653 12.894 1.00 91.75 105 HIS A C 1
ATOM 827 O O . HIS A 1 105 ? 4.785 -4.285 13.701 1.00 91.75 105 HIS A O 1
ATOM 833 N N . MET A 1 106 ? 5.295 -5.261 11.750 1.00 90.31 106 MET A N 1
ATOM 834 C CA . MET A 1 106 ? 3.892 -5.465 11.353 1.00 90.31 106 MET A CA 1
ATOM 835 C C . MET A 1 106 ? 3.589 -6.879 10.855 1.00 90.31 106 MET A C 1
ATOM 837 O O . MET A 1 106 ? 2.624 -7.494 11.296 1.00 90.31 106 MET A O 1
ATOM 841 N N . LEU A 1 107 ? 4.381 -7.382 9.903 1.00 90.81 107 LEU A N 1
ATOM 842 C CA . LEU A 1 107 ? 4.014 -8.554 9.094 1.00 90.81 107 LEU A CA 1
ATOM 843 C C . LEU A 1 107 ? 4.707 -9.854 9.523 1.00 90.81 107 LEU A C 1
ATOM 845 O O . LEU A 1 107 ? 4.310 -10.935 9.092 1.00 90.81 107 LEU A O 1
ATOM 849 N N . GLY A 1 108 ? 5.760 -9.770 10.334 1.00 93.69 108 GLY A N 1
ATOM 850 C CA . GLY A 1 108 ? 6.518 -10.928 10.797 1.00 93.69 108 GLY A CA 1
ATOM 851 C C . GLY A 1 108 ? 5.791 -11.690 11.899 1.00 93.69 108 GLY A C 1
ATOM 852 O O . GLY A 1 108 ? 4.989 -11.119 12.632 1.00 93.69 108 GLY A O 1
ATOM 853 N N . GLY A 1 109 ? 6.115 -12.978 12.060 1.00 95.00 109 GLY A N 1
ATOM 854 C CA . GLY A 1 109 ? 5.427 -13.872 13.004 1.00 95.00 109 GLY A CA 1
ATOM 855 C C . GLY A 1 109 ? 5.308 -13.301 14.420 1.00 95.00 109 GLY A C 1
ATOM 856 O O . GLY A 1 109 ? 4.204 -13.203 14.944 1.00 95.00 109 GLY A O 1
ATOM 857 N N . LYS A 1 110 ? 6.415 -12.801 14.986 1.00 92.44 110 LYS A N 1
ATOM 858 C CA . LYS A 1 110 ? 6.409 -12.165 16.312 1.00 92.44 110 LYS A CA 1
ATOM 859 C C . LYS A 1 110 ? 5.519 -10.915 16.373 1.00 92.44 110 LYS A C 1
ATOM 861 O O . LYS A 1 110 ? 4.760 -10.764 17.317 1.00 92.44 110 LYS A O 1
ATOM 866 N N . ALA A 1 111 ? 5.565 -10.043 15.364 1.00 91.00 111 ALA A N 1
ATOM 867 C CA . ALA A 1 111 ? 4.719 -8.846 15.323 1.00 91.00 111 ALA A CA 1
ATOM 868 C C . ALA A 1 111 ? 3.222 -9.199 15.225 1.00 91.00 111 ALA A C 1
ATOM 870 O O . ALA A 1 111 ? 2.368 -8.544 15.828 1.00 91.00 111 ALA A O 1
ATOM 871 N N . LEU A 1 112 ? 2.890 -10.272 14.501 1.00 92.44 112 LEU A N 1
ATOM 872 C CA . LEU A 1 112 ? 1.527 -10.796 14.423 1.00 92.44 112 LEU A CA 1
ATOM 873 C C . LEU A 1 112 ? 1.061 -11.406 15.752 1.00 92.44 112 LEU A C 1
ATOM 875 O O . LEU A 1 112 ? -0.118 -11.279 16.090 1.00 92.44 112 LEU A O 1
ATOM 879 N N . GLU A 1 113 ? 1.952 -12.051 16.503 1.00 93.94 113 GLU A N 1
ATOM 880 C CA . GLU A 1 113 ? 1.675 -12.553 17.855 1.00 93.94 113 GLU A CA 1
ATOM 881 C C . GLU A 1 113 ? 1.475 -11.402 18.847 1.00 93.94 113 GLU A C 1
ATOM 883 O O . GLU A 1 113 ? 0.450 -11.356 19.527 1.00 93.94 113 GLU A O 1
ATOM 888 N N . ASP A 1 114 ? 2.383 -10.424 18.860 1.00 90.44 114 ASP A N 1
ATOM 889 C CA . ASP A 1 114 ? 2.326 -9.259 19.751 1.00 90.44 114 ASP A CA 1
ATOM 890 C C . ASP A 1 114 ? 1.040 -8.427 19.513 1.00 90.44 114 ASP A C 1
ATOM 892 O O . ASP A 1 114 ? 0.450 -7.885 20.447 1.00 90.44 114 ASP A O 1
ATOM 896 N N . SER A 1 115 ? 0.538 -8.388 18.271 1.00 89.81 115 SER A N 1
ATOM 897 C CA . SER A 1 115 ? -0.718 -7.716 17.891 1.00 89.81 115 SER A CA 1
ATOM 898 C C . SER A 1 115 ? -1.974 -8.598 17.979 1.00 89.81 115 SER A C 1
ATOM 900 O O . SER A 1 115 ? -3.065 -8.158 17.604 1.00 89.81 115 SER A O 1
ATOM 902 N N . ALA A 1 116 ? -1.882 -9.838 18.475 1.00 93.00 116 ALA A N 1
ATOM 903 C CA . ALA A 1 116 ? -3.026 -10.755 18.525 1.00 93.00 116 ALA A CA 1
ATOM 904 C C . ALA A 1 116 ? -4.200 -10.201 19.342 1.00 93.00 116 ALA A C 1
ATOM 906 O O . ALA A 1 116 ? -5.356 -10.326 18.934 1.00 93.00 116 ALA A O 1
ATOM 907 N N . HIS A 1 117 ? -3.904 -9.528 20.456 1.00 94.50 117 HIS A N 1
ATOM 908 C CA . HIS A 1 117 ? -4.923 -8.894 21.288 1.00 94.50 117 HIS A CA 1
ATOM 909 C C . HIS A 1 117 ? -5.704 -7.807 20.533 1.00 94.50 117 HIS A C 1
ATOM 911 O O . HIS A 1 117 ? -6.929 -7.765 20.631 1.00 94.50 117 HIS A O 1
ATOM 917 N N . ILE A 1 118 ? -5.018 -6.988 19.725 1.00 94.12 118 ILE A N 1
ATOM 918 C CA . ILE A 1 118 ? -5.634 -5.918 18.923 1.00 94.12 118 ILE A CA 1
ATOM 919 C C . ILE A 1 118 ? -6.699 -6.505 17.992 1.00 94.12 118 ILE A C 1
ATOM 921 O O . ILE A 1 118 ? -7.817 -5.994 17.929 1.00 94.12 118 ILE A O 1
ATOM 925 N N . ARG A 1 119 ? -6.390 -7.623 17.319 1.00 92.19 119 ARG A N 1
ATOM 926 C CA . ARG A 1 119 ? -7.345 -8.297 16.425 1.00 92.19 119 ARG A CA 1
ATOM 927 C C . ARG A 1 119 ? -8.589 -8.767 17.174 1.00 92.19 119 ARG A C 1
ATOM 929 O O . ARG A 1 119 ? -9.701 -8.523 16.715 1.00 92.19 119 ARG A O 1
ATOM 936 N N . SER A 1 120 ? -8.415 -9.392 18.338 1.00 94.44 120 SER A N 1
ATOM 937 C CA . SER A 1 120 ? -9.538 -9.842 19.170 1.00 94.44 120 SER A CA 1
ATOM 938 C C . SER A 1 120 ? -10.418 -8.679 19.639 1.00 94.44 120 SER A C 1
ATOM 940 O O . SER A 1 120 ? -11.644 -8.786 19.620 1.00 94.44 120 SER A O 1
ATOM 942 N N . VAL A 1 121 ? -9.811 -7.553 20.027 1.00 94.75 121 VAL A N 1
ATOM 943 C CA . VAL A 1 121 ? -10.536 -6.352 20.471 1.00 94.75 121 VAL A CA 1
ATOM 944 C C . VAL A 1 121 ? -11.338 -5.730 19.329 1.00 94.75 121 VAL A C 1
ATOM 946 O O . VAL A 1 121 ? -12.533 -5.475 19.499 1.00 94.75 121 VAL A O 1
ATOM 949 N N . GLU A 1 122 ? -10.726 -5.525 18.161 1.00 94.00 122 GLU A N 1
ATOM 950 C CA . GLU A 1 122 ? -11.398 -4.905 17.010 1.00 94.00 122 GLU A CA 1
ATOM 951 C C . GLU A 1 122 ? -12.483 -5.803 16.408 1.00 94.00 122 GLU A C 1
ATOM 953 O O . GLU A 1 122 ? -13.559 -5.314 16.060 1.00 94.00 122 GLU A O 1
ATOM 958 N N . LEU A 1 123 ? -12.282 -7.126 16.389 1.00 92.81 123 LEU A N 1
ATOM 959 C CA . LEU A 1 123 ? -13.357 -8.071 16.068 1.00 92.81 123 LEU A CA 1
ATOM 960 C C . LEU A 1 123 ? -14.513 -7.964 17.069 1.00 92.81 123 LEU A C 1
ATOM 962 O O . LEU A 1 123 ? -15.676 -7.984 16.673 1.00 92.81 123 LEU A O 1
ATOM 966 N N . GLY A 1 124 ? -14.215 -7.786 18.358 1.00 93.88 124 GLY A N 1
ATOM 967 C CA . GLY A 1 124 ? -15.229 -7.532 19.377 1.00 93.88 124 GLY A CA 1
ATOM 968 C C . GLY A 1 124 ? -16.027 -6.249 19.119 1.00 93.88 124 GLY A C 1
ATOM 969 O O . GLY A 1 124 ? -17.247 -6.252 19.275 1.00 93.88 124 GLY A O 1
ATOM 970 N N . HIS A 1 125 ? -15.371 -5.159 18.703 1.00 92.19 125 HIS A N 1
ATOM 971 C CA . HIS A 1 125 ? -16.059 -3.923 18.311 1.00 92.19 125 HIS A CA 1
ATOM 972 C C . HIS A 1 125 ? -16.954 -4.137 17.092 1.00 92.19 125 HIS A C 1
ATOM 974 O O . HIS A 1 125 ? -18.113 -3.733 17.121 1.00 92.19 125 HIS A O 1
ATOM 980 N N . MET A 1 126 ? -16.444 -4.824 16.071 1.00 92.25 126 MET A N 1
ATOM 981 C CA . MET A 1 126 ? -17.201 -5.160 14.869 1.00 92.25 126 MET A CA 1
ATOM 982 C C . MET A 1 126 ? -18.464 -5.968 15.203 1.00 92.25 126 MET A C 1
ATOM 984 O O . MET A 1 126 ? -19.563 -5.583 14.814 1.00 92.25 126 MET A O 1
ATOM 988 N N . LEU A 1 127 ? -18.329 -7.046 15.983 1.00 93.38 127 LEU A N 1
ATOM 989 C CA . LEU A 1 127 ? -19.454 -7.898 16.378 1.00 93.38 127 LEU A CA 1
ATOM 990 C C . LEU A 1 127 ? -20.488 -7.144 17.220 1.00 93.38 127 LEU A C 1
ATOM 992 O O . LEU A 1 127 ? -21.686 -7.333 17.023 1.00 93.38 127 LEU A O 1
ATOM 996 N N . ARG A 1 128 ? -20.049 -6.263 18.131 1.00 92.88 128 ARG A N 1
ATOM 997 C CA . ARG A 1 128 ? -20.964 -5.404 18.898 1.00 92.88 128 ARG A CA 1
ATOM 998 C C . ARG A 1 128 ? -21.783 -4.503 17.980 1.00 92.88 128 ARG A C 1
ATOM 1000 O O . ARG A 1 128 ? -23.004 -4.505 18.104 1.00 92.88 128 ARG A O 1
ATOM 1007 N N . SER A 1 129 ? -21.141 -3.828 17.025 1.00 90.62 129 SER A N 1
ATOM 1008 C CA . SER A 1 129 ? -21.846 -3.013 16.033 1.00 90.62 129 SER A CA 1
ATOM 1009 C C . SER A 1 129 ? -22.862 -3.851 15.254 1.00 90.62 129 SER A C 1
ATOM 1011 O O . SER A 1 129 ? -24.024 -3.472 15.160 1.00 90.62 129 SER A O 1
ATOM 1013 N N . MET A 1 130 ? -22.477 -5.035 14.762 1.00 92.62 130 MET A N 1
ATOM 1014 C CA . MET A 1 130 ? -23.389 -5.934 14.036 1.00 92.62 130 MET A CA 1
ATOM 1015 C C . MET A 1 130 ? -24.603 -6.357 14.879 1.00 92.62 130 MET A C 1
ATOM 1017 O O . MET A 1 130 ? -25.726 -6.375 14.377 1.00 92.62 130 MET A O 1
ATOM 1021 N N . CYS A 1 131 ? -24.401 -6.655 16.165 1.00 93.75 131 CYS A N 1
ATOM 1022 C CA . CYS A 1 131 ? -25.491 -6.952 17.095 1.00 93.75 131 CYS A CA 1
ATOM 1023 C C . CYS A 1 131 ? -26.432 -5.753 17.290 1.00 93.75 131 CYS A C 1
ATOM 1025 O O . CYS A 1 131 ? -27.640 -5.943 17.406 1.00 93.75 131 CYS A O 1
ATOM 1027 N N . GLU A 1 132 ? -25.912 -4.524 17.321 1.00 92.06 132 GLU A N 1
ATOM 1028 C CA . GLU A 1 132 ? -26.732 -3.310 17.405 1.00 92.06 132 GLU A CA 1
ATOM 1029 C C . GLU A 1 132 ? -27.580 -3.097 16.146 1.00 92.06 132 GLU A C 1
ATOM 1031 O O . GLU A 1 132 ? -28.780 -2.860 16.274 1.00 92.06 132 GLU A O 1
ATOM 1036 N N . PHE A 1 133 ? -27.005 -3.263 14.949 1.00 92.00 133 PHE A N 1
ATOM 1037 C CA . PHE A 1 133 ? -27.762 -3.242 13.688 1.00 92.00 133 PHE A CA 1
ATOM 1038 C C . PHE A 1 133 ? -28.870 -4.302 13.688 1.00 92.00 133 PHE A C 1
ATOM 1040 O O . PHE A 1 133 ? -30.029 -3.994 13.415 1.00 92.00 133 PHE A O 1
ATOM 1047 N N . SER A 1 134 ? -28.543 -5.533 14.096 1.00 93.50 134 SER A N 1
ATOM 1048 C CA . SER A 1 134 ? -29.519 -6.621 14.196 1.00 93.50 134 SER A CA 1
ATOM 1049 C C . SER A 1 134 ? -30.663 -6.299 15.165 1.00 93.50 134 SER A C 1
ATOM 1051 O O . SER A 1 134 ? -31.819 -6.554 14.836 1.00 93.50 134 SER A O 1
ATOM 1053 N N . ARG A 1 135 ? -30.377 -5.682 16.322 1.00 95.44 135 ARG A N 1
ATOM 1054 C CA . ARG A 1 135 ? -31.405 -5.239 17.285 1.00 95.44 135 ARG A CA 1
ATOM 1055 C C . ARG A 1 135 ? -32.328 -4.157 16.725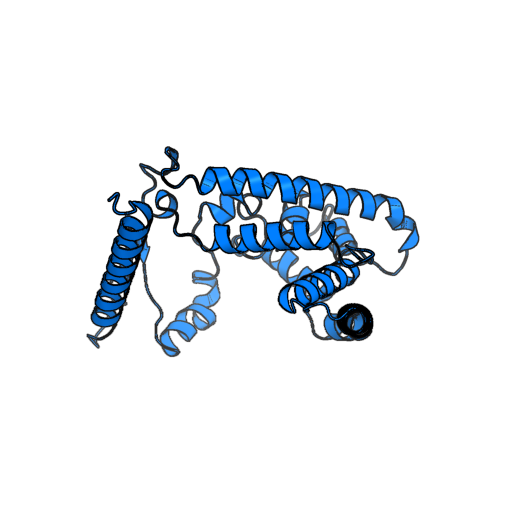 1.00 95.44 135 ARG A C 1
ATOM 1057 O O . ARG A 1 135 ? -33.483 -4.096 17.133 1.00 95.44 135 ARG A O 1
ATOM 1064 N N . ARG A 1 136 ? -31.833 -3.319 15.810 1.00 95.81 136 ARG A N 1
ATOM 1065 C CA . ARG A 1 136 ? -32.632 -2.307 15.100 1.00 95.81 136 ARG A CA 1
ATOM 1066 C C . ARG A 1 136 ? -33.361 -2.861 13.870 1.00 95.81 136 ARG A C 1
ATOM 1068 O O . ARG A 1 136 ? -34.123 -2.132 13.248 1.00 95.81 136 ARG A O 1
ATOM 1075 N N . GLY A 1 137 ? -33.152 -4.134 13.519 1.00 94.88 137 GLY A N 1
ATOM 1076 C CA . GLY A 1 137 ? -33.700 -4.731 12.298 1.00 94.88 137 GLY A CA 1
ATOM 1077 C C . GLY A 1 137 ? -33.044 -4.209 11.015 1.00 94.88 137 GLY A C 1
ATOM 1078 O O . GLY A 1 137 ? -33.628 -4.311 9.940 1.00 94.88 137 GLY A O 1
ATOM 1079 N N . GLU A 1 138 ? -31.844 -3.637 11.117 1.00 94.50 138 GLU A N 1
ATOM 1080 C CA . GLU A 1 138 ? -31.109 -3.059 9.995 1.00 94.50 138 GLU A CA 1
ATOM 1081 C C . GLU A 1 138 ? -30.196 -4.100 9.331 1.00 94.50 138 GLU A C 1
ATOM 1083 O O . GLU A 1 138 ? -29.608 -4.965 9.988 1.00 94.50 138 GLU A O 1
ATOM 1088 N N . ALA A 1 139 ? -30.050 -4.002 8.008 1.00 93.25 139 ALA A N 1
ATOM 1089 C CA . ALA A 1 139 ? -29.132 -4.849 7.259 1.00 93.25 139 ALA A CA 1
ATOM 1090 C C . ALA A 1 139 ? -27.670 -4.503 7.582 1.00 93.25 139 ALA A C 1
ATOM 1092 O O . ALA A 1 139 ? -27.300 -3.336 7.704 1.00 93.25 139 ALA A O 1
ATOM 1093 N N . VAL A 1 140 ? -26.823 -5.529 7.666 1.00 91.50 140 VAL A N 1
ATOM 1094 C CA . VAL A 1 140 ? -25.386 -5.374 7.915 1.00 91.50 140 VAL A CA 1
ATOM 1095 C C . VAL A 1 140 ? -24.610 -5.544 6.616 1.00 91.50 140 VAL A C 1
ATOM 1097 O O . VAL A 1 140 ? -24.609 -6.621 6.018 1.00 91.50 140 VAL A O 1
ATOM 1100 N N . VAL A 1 141 ? -23.872 -4.508 6.219 1.00 90.19 141 VAL A N 1
ATOM 1101 C CA . VAL A 1 141 ? -22.918 -4.590 5.108 1.00 90.19 141 VAL A CA 1
ATOM 1102 C C . VAL A 1 141 ? -21.566 -5.068 5.643 1.00 90.19 141 VAL A C 1
ATOM 1104 O O . VAL A 1 141 ? -20.761 -4.294 6.159 1.00 90.19 141 VAL A O 1
ATOM 1107 N N . VAL A 1 142 ? -21.300 -6.371 5.524 1.00 90.31 142 VAL A N 1
ATOM 1108 C CA . VAL A 1 142 ? -20.096 -7.012 6.097 1.00 90.31 142 VAL A CA 1
ATOM 1109 C C . VAL A 1 142 ? -18.794 -6.400 5.569 1.00 90.31 142 VAL A C 1
ATOM 1111 O O . VAL A 1 142 ? -17.837 -6.257 6.324 1.00 90.31 142 VAL A O 1
ATOM 1114 N N . ALA A 1 143 ? -18.755 -5.987 4.300 1.00 86.50 143 ALA A N 1
ATOM 1115 C CA . ALA A 1 143 ? -17.574 -5.350 3.719 1.00 86.50 143 ALA A CA 1
ATOM 1116 C C . ALA A 1 143 ? -17.195 -4.043 4.443 1.00 86.50 143 ALA A C 1
ATOM 1118 O O . ALA A 1 143 ? -16.017 -3.778 4.654 1.00 86.50 143 ALA A O 1
ATOM 1119 N N . GLU A 1 144 ? -18.179 -3.249 4.872 1.00 87.62 144 GLU A N 1
ATOM 1120 C CA . GLU A 1 144 ? -17.941 -1.989 5.590 1.00 87.62 144 GLU A CA 1
ATOM 1121 C C . GLU A 1 144 ? -17.454 -2.248 7.014 1.00 87.62 144 GLU A C 1
ATOM 1123 O O . GLU A 1 144 ? -16.506 -1.617 7.477 1.00 87.62 144 GLU A O 1
ATOM 1128 N N . MET A 1 145 ? -18.036 -3.255 7.665 1.00 89.00 145 MET A N 1
ATOM 1129 C CA . MET A 1 145 ? -17.616 -3.725 8.984 1.00 89.00 145 MET A CA 1
ATOM 1130 C C . MET A 1 145 ? -16.169 -4.228 8.981 1.00 89.00 145 MET A C 1
ATOM 1132 O O . MET A 1 145 ? -15.390 -3.887 9.872 1.00 89.00 145 MET A O 1
ATOM 1136 N N . LEU A 1 146 ? -15.791 -4.993 7.952 1.00 90.12 146 LEU A N 1
ATOM 1137 C CA . LEU A 1 146 ? -14.428 -5.487 7.781 1.00 90.12 146 LEU A CA 1
ATOM 1138 C C . LEU A 1 146 ? -13.448 -4.348 7.513 1.00 90.12 146 LEU A C 1
ATOM 1140 O O . LEU A 1 146 ? -12.403 -4.304 8.157 1.00 90.12 146 LEU A O 1
ATOM 1144 N N . THR A 1 147 ? -13.770 -3.415 6.614 1.00 87.38 147 THR A N 1
ATOM 1145 C CA . THR A 1 147 ? -12.893 -2.267 6.340 1.00 87.38 147 THR A CA 1
ATOM 1146 C C . THR A 1 147 ? -12.689 -1.414 7.588 1.00 87.38 147 THR A C 1
ATOM 1148 O O . THR A 1 147 ? -11.556 -1.053 7.896 1.00 87.38 147 THR A O 1
ATOM 1151 N N . PHE A 1 148 ? -13.750 -1.164 8.359 1.00 88.88 148 PHE A N 1
ATOM 1152 C CA . PHE A 1 148 ? -13.665 -0.463 9.640 1.00 88.88 148 PHE A CA 1
ATOM 1153 C C . PHE A 1 148 ? -12.756 -1.188 10.643 1.00 88.88 148 PHE A C 1
ATOM 1155 O O . PHE A 1 148 ? -11.855 -0.578 11.224 1.00 88.88 148 PHE A O 1
ATOM 1162 N N . ALA A 1 149 ? -12.956 -2.496 10.828 1.00 92.69 149 ALA A N 1
ATOM 1163 C CA . ALA A 1 149 ? -12.154 -3.292 11.750 1.00 92.69 149 ALA A CA 1
ATOM 1164 C C . ALA A 1 149 ? -10.681 -3.349 11.309 1.00 92.69 149 ALA A C 1
ATOM 1166 O O . ALA A 1 149 ? -9.787 -3.145 12.129 1.00 92.69 149 ALA A O 1
ATOM 1167 N N . MET A 1 150 ? -10.411 -3.572 10.018 1.00 92.06 150 MET A N 1
ATOM 1168 C CA . MET A 1 150 ? -9.052 -3.611 9.462 1.00 92.06 150 MET A CA 1
ATOM 1169 C C . MET A 1 150 ? -8.347 -2.260 9.583 1.00 92.06 150 MET A C 1
ATOM 1171 O O . MET A 1 150 ? -7.192 -2.225 9.999 1.00 92.06 150 MET A O 1
ATOM 1175 N N . ALA A 1 151 ? -9.036 -1.154 9.288 1.00 91.88 151 ALA A N 1
ATOM 1176 C CA . ALA A 1 151 ? -8.471 0.185 9.424 1.00 91.88 151 ALA A CA 1
ATOM 1177 C C . ALA A 1 151 ? -8.070 0.487 10.874 1.00 91.88 151 ALA A C 1
ATOM 1179 O O . ALA A 1 151 ? -6.989 1.019 11.116 1.00 91.88 151 ALA A O 1
ATOM 1180 N N . ASN A 1 152 ? -8.891 0.094 11.853 1.00 94.31 152 ASN A N 1
ATOM 1181 C CA . ASN A 1 152 ? -8.548 0.267 13.264 1.00 94.31 152 ASN A CA 1
ATOM 1182 C C . ASN A 1 152 ? -7.434 -0.673 13.730 1.00 94.31 152 ASN A C 1
ATOM 1184 O O . ASN A 1 152 ? -6.562 -0.235 14.477 1.00 94.31 152 ASN A O 1
ATOM 1188 N N . MET A 1 153 ? -7.420 -1.930 13.273 1.00 93.81 153 MET A N 1
ATOM 1189 C CA . MET A 1 153 ? -6.322 -2.861 13.557 1.00 93.81 153 MET A CA 1
ATOM 1190 C C . MET A 1 153 ? -4.989 -2.311 13.039 1.00 93.81 153 MET A C 1
ATOM 1192 O O . MET A 1 153 ? -4.018 -2.251 13.792 1.00 93.81 153 MET A O 1
ATOM 1196 N N . LEU A 1 154 ? -4.951 -1.865 11.780 1.00 92.38 154 LEU A N 1
ATOM 1197 C CA . LEU A 1 154 ? -3.767 -1.247 11.182 1.00 92.38 154 LEU A CA 1
ATOM 1198 C C . LEU A 1 154 ? -3.395 0.050 11.896 1.00 92.38 154 LEU A C 1
ATOM 1200 O O . LEU A 1 154 ? -2.230 0.241 12.219 1.00 92.38 154 LEU A O 1
ATOM 1204 N N . GLY A 1 155 ? -4.371 0.897 12.222 1.00 92.38 155 GLY A N 1
ATOM 1205 C CA . GLY A 1 155 ? -4.157 2.101 13.017 1.00 92.38 155 GLY A CA 1
ATOM 1206 C C . GLY A 1 155 ? -3.454 1.821 14.338 1.00 92.38 155 GLY A C 1
ATOM 1207 O O . GLY A 1 155 ? -2.477 2.485 14.675 1.00 92.38 155 GLY A O 1
ATOM 1208 N N . GLN A 1 156 ? -3.910 0.809 15.076 1.00 93.12 156 GLN A N 1
ATOM 1209 C CA . GLN A 1 156 ? -3.305 0.458 16.356 1.00 93.12 156 GLN A CA 1
ATOM 1210 C C . GLN A 1 156 ? -1.886 -0.095 16.194 1.00 93.12 156 GLN A C 1
ATOM 1212 O O . GLN A 1 156 ? -1.022 0.212 17.005 1.00 93.12 156 GLN A O 1
ATOM 1217 N N . VAL A 1 157 ? -1.616 -0.870 15.144 1.00 92.50 157 VAL A N 1
ATOM 1218 C CA . VAL A 1 157 ? -0.266 -1.396 14.880 1.00 92.50 157 VAL A CA 1
ATOM 1219 C C . VAL A 1 157 ? 0.689 -0.298 14.392 1.00 92.50 157 VAL A C 1
ATOM 1221 O O . VAL A 1 157 ? 1.863 -0.284 14.757 1.00 92.50 157 VAL A O 1
ATOM 1224 N N . ILE A 1 158 ? 0.200 0.624 13.561 1.00 93.06 158 ILE A N 1
ATOM 1225 C CA . ILE A 1 158 ? 1.024 1.632 12.889 1.00 93.06 158 ILE A CA 1
ATOM 1226 C C . ILE A 1 158 ? 1.223 2.882 13.747 1.00 93.06 158 ILE A C 1
ATOM 1228 O O . ILE A 1 158 ? 2.322 3.427 13.778 1.00 93.06 158 ILE A O 1
ATOM 1232 N N . LEU A 1 159 ? 0.154 3.335 14.404 1.00 92.69 159 LEU A N 1
ATOM 1233 C CA . LEU A 1 159 ? 0.043 4.626 15.089 1.00 92.69 159 LEU A CA 1
ATOM 1234 C C . LEU A 1 159 ? -0.263 4.476 16.590 1.00 92.69 159 LEU A C 1
ATOM 1236 O O . LEU A 1 159 ? -0.555 5.470 17.254 1.00 92.69 159 LEU A O 1
ATOM 1240 N N . SER A 1 160 ? -0.303 3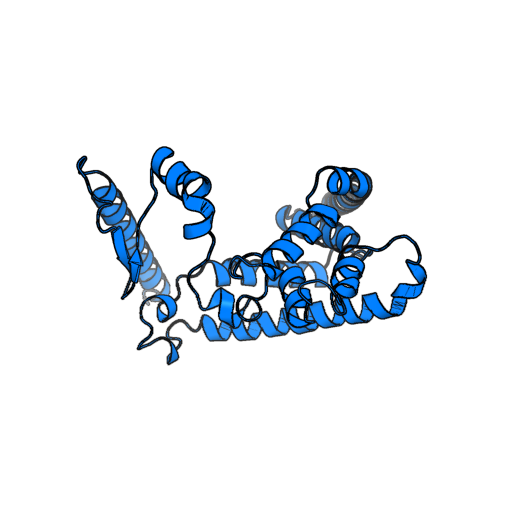.250 17.127 1.00 91.50 160 SER A N 1
ATOM 1241 C CA . SER A 1 160 ? -0.721 2.968 18.513 1.00 91.50 160 SER A CA 1
ATOM 1242 C C . SER A 1 160 ? -2.114 3.501 18.884 1.00 91.50 160 SER A C 1
ATOM 1244 O O . SER A 1 160 ? -2.424 3.670 20.063 1.00 91.50 160 SER A O 1
ATOM 1246 N N . ARG A 1 161 ? -2.975 3.786 17.896 1.00 90.62 161 ARG A N 1
ATOM 1247 C CA . ARG A 1 161 ? -4.319 4.335 18.118 1.00 90.62 161 ARG A CA 1
ATOM 1248 C C . ARG A 1 161 ? -5.318 3.858 17.078 1.00 90.62 161 ARG A C 1
ATOM 1250 O O . ARG A 1 161 ? -4.968 3.568 15.941 1.00 90.62 161 ARG A O 1
ATOM 1257 N N . ARG A 1 162 ? -6.594 3.845 17.449 1.00 91.12 162 ARG A N 1
ATOM 1258 C CA . ARG A 1 162 ? -7.682 3.592 16.496 1.00 91.12 162 ARG A CA 1
ATOM 1259 C C . ARG A 1 162 ? -7.798 4.771 15.527 1.00 91.12 162 ARG A C 1
ATOM 1261 O O . ARG A 1 162 ? -7.607 5.918 15.927 1.00 91.12 162 ARG A O 1
ATOM 1268 N N . VAL A 1 163 ? -8.103 4.475 14.266 1.00 88.31 163 VAL A N 1
ATOM 1269 C CA . VAL A 1 163 ? -8.310 5.495 13.223 1.00 88.31 163 VAL A CA 1
ATOM 1270 C C . VAL A 1 163 ? -9.713 6.085 13.347 1.00 88.31 163 VAL A C 1
ATOM 1272 O O . VAL A 1 163 ? -9.888 7.288 13.194 1.00 88.31 163 VAL A O 1
ATOM 1275 N N . PHE A 1 164 ? -10.691 5.247 13.695 1.00 88.38 164 PHE A N 1
ATOM 1276 C CA . PHE A 1 164 ? -12.091 5.619 13.843 1.00 88.38 164 PHE A CA 1
ATOM 1277 C C . PHE A 1 164 ? -12.609 5.213 15.224 1.00 88.38 164 PHE A C 1
ATOM 1279 O O . PHE A 1 164 ? -12.483 4.058 15.644 1.00 88.38 164 PHE A O 1
ATOM 1286 N N . GLY A 1 165 ? -13.233 6.155 15.932 1.00 83.06 165 GLY A N 1
ATOM 1287 C CA . GLY A 1 165 ? -13.834 5.888 17.241 1.00 83.06 165 GLY A CA 1
ATOM 1288 C C . GLY A 1 165 ? -15.031 4.941 17.142 1.00 83.06 165 GLY A C 1
ATOM 1289 O O . GLY A 1 165 ? -15.085 3.915 17.830 1.00 83.06 165 GLY A O 1
ATOM 1290 N N . THR A 1 166 ? -15.953 5.251 16.235 1.00 82.12 166 THR A N 1
ATOM 1291 C CA . THR A 1 166 ? -17.190 4.508 15.982 1.00 82.12 166 THR A CA 1
ATOM 1292 C C . THR A 1 166 ? -17.360 4.241 14.493 1.00 82.12 166 THR A C 1
ATOM 1294 O O . THR A 1 166 ? -16.788 4.933 13.652 1.00 82.12 166 THR A O 1
ATOM 1297 N N . PHE A 1 167 ? -18.141 3.211 14.170 1.00 83.56 167 PHE A N 1
ATOM 1298 C CA . PHE A 1 167 ? -18.575 2.977 12.798 1.00 83.56 167 PHE A CA 1
ATOM 1299 C C . PHE A 1 167 ? -19.520 4.108 12.371 1.00 83.56 167 PHE A C 1
ATOM 1301 O O . PHE A 1 167 ? -20.438 4.449 13.121 1.00 83.56 167 PHE A O 1
ATOM 1308 N N . GLY A 1 168 ? -19.295 4.702 11.200 1.00 81.75 168 GLY A N 1
ATOM 1309 C CA . GLY A 1 168 ? -20.085 5.841 10.738 1.00 81.75 168 GLY A CA 1
ATOM 1310 C C . GLY A 1 168 ? -19.576 6.467 9.442 1.00 81.75 168 GLY A C 1
ATOM 1311 O O . GLY A 1 168 ? -18.935 5.808 8.623 1.00 81.75 168 GLY A O 1
ATOM 1312 N N . SER A 1 169 ? -19.869 7.756 9.260 1.00 84.44 169 SER A N 1
ATOM 1313 C CA . SER A 1 169 ? -19.559 8.495 8.031 1.00 84.44 169 SER A CA 1
ATOM 1314 C C . SER A 1 169 ? -18.063 8.541 7.727 1.00 84.44 169 SER A C 1
ATOM 1316 O O . SER A 1 169 ? -17.673 8.189 6.623 1.00 84.44 169 SER A O 1
ATOM 1318 N N . GLU A 1 170 ? -17.214 8.879 8.703 1.00 84.19 170 GLU A N 1
ATOM 1319 C CA . GLU A 1 170 ? -15.762 8.986 8.487 1.00 84.19 170 GLU A CA 1
ATOM 1320 C C . GLU A 1 170 ? -15.136 7.656 8.036 1.00 84.19 170 GLU A C 1
ATOM 1322 O O . GLU A 1 170 ? -14.308 7.628 7.124 1.00 84.19 170 GLU A O 1
ATOM 1327 N N . SER A 1 171 ? -15.558 6.531 8.631 1.00 84.88 171 SER A N 1
ATOM 1328 C CA . SER A 1 171 ? -15.076 5.208 8.220 1.00 84.88 171 SER A CA 1
ATOM 1329 C C . SER A 1 171 ? -15.570 4.810 6.831 1.00 84.88 171 SER A C 1
ATOM 1331 O O . SER A 1 171 ? -14.850 4.127 6.102 1.00 84.88 171 SER A O 1
ATOM 1333 N N . ASN A 1 172 ? -16.774 5.248 6.453 1.00 86.00 172 ASN A N 1
ATOM 1334 C CA . ASN A 1 172 ? -17.335 5.001 5.127 1.00 86.00 172 ASN A CA 1
ATOM 1335 C C . ASN A 1 172 ? -16.633 5.844 4.060 1.00 86.00 172 ASN A C 1
ATOM 1337 O O . ASN A 1 172 ? -16.228 5.296 3.041 1.00 86.00 172 ASN A O 1
ATOM 1341 N N . GLU A 1 173 ? -16.379 7.126 4.327 1.00 87.31 173 GLU A N 1
ATOM 1342 C CA . GLU A 1 173 ? -15.590 7.989 3.441 1.00 87.31 173 GLU A CA 1
ATOM 1343 C C . GLU A 1 173 ? -14.177 7.434 3.229 1.00 87.31 173 GLU A C 1
ATOM 1345 O O . GLU A 1 173 ? -13.675 7.399 2.106 1.00 87.31 173 GLU A O 1
ATOM 1350 N N . PHE A 1 174 ? -13.536 6.937 4.292 1.00 86.81 174 PHE A N 1
ATOM 1351 C CA . PHE A 1 174 ? -12.242 6.270 4.175 1.00 86.81 174 PHE A CA 1
ATOM 1352 C C . PHE A 1 174 ? -12.309 4.999 3.329 1.00 86.81 174 PHE A C 1
ATOM 1354 O O . PHE A 1 174 ? -11.469 4.798 2.453 1.00 86.81 174 PHE A O 1
ATOM 1361 N N . LYS A 1 175 ? -13.320 4.157 3.551 1.00 87.62 175 LYS A N 1
ATOM 1362 C CA . LYS A 1 175 ? -13.565 2.960 2.740 1.00 87.62 175 LYS A CA 1
ATOM 1363 C C . LYS A 1 175 ? -13.767 3.324 1.267 1.00 87.62 175 LYS A C 1
ATOM 1365 O O . LYS A 1 175 ? -13.171 2.673 0.412 1.00 87.62 175 LYS A O 1
ATOM 1370 N N . ASP A 1 176 ? -14.525 4.372 0.968 1.00 90.44 176 ASP A N 1
ATOM 1371 C CA . ASP A 1 176 ? -14.745 4.830 -0.404 1.00 90.44 176 ASP A CA 1
ATOM 1372 C C . ASP A 1 176 ? -13.440 5.323 -1.047 1.00 90.44 176 ASP A C 1
ATOM 1374 O O . ASP A 1 176 ? -13.149 4.957 -2.185 1.00 90.44 176 ASP A O 1
ATOM 1378 N N . MET A 1 177 ? -12.587 6.044 -0.306 1.00 90.44 177 MET A N 1
ATOM 1379 C CA . MET A 1 177 ? -11.245 6.415 -0.782 1.00 90.44 177 MET A CA 1
ATOM 1380 C C . MET A 1 177 ? -10.359 5.191 -1.063 1.00 90.44 177 MET A C 1
ATOM 1382 O O . MET A 1 177 ? -9.647 5.170 -2.066 1.00 90.44 177 MET A O 1
ATOM 1386 N N . VAL A 1 178 ? -10.397 4.162 -0.210 1.00 88.75 178 VAL A N 1
ATOM 1387 C CA . VAL A 1 178 ? -9.639 2.912 -0.415 1.00 88.75 178 VAL A CA 1
ATOM 1388 C C . VAL A 1 178 ? -10.149 2.149 -1.640 1.00 88.75 178 VAL A C 1
ATOM 1390 O O . VAL A 1 178 ? -9.352 1.646 -2.432 1.00 88.75 178 VAL A O 1
ATOM 1393 N N . VAL A 1 179 ? -11.466 2.087 -1.845 1.00 90.44 179 VAL A N 1
ATOM 1394 C CA . VAL A 1 179 ? -12.063 1.468 -3.038 1.00 90.44 179 VAL A CA 1
ATOM 1395 C C . VAL A 1 179 ? -11.688 2.248 -4.298 1.00 90.44 179 VAL A C 1
ATOM 1397 O O . VAL A 1 179 ? -11.305 1.636 -5.297 1.00 90.44 179 VAL A O 1
ATOM 1400 N N . GLU A 1 180 ? -11.733 3.581 -4.254 1.00 91.81 180 GLU A N 1
ATOM 1401 C CA . GLU A 1 180 ? -11.300 4.449 -5.355 1.00 91.81 180 GLU A CA 1
ATOM 1402 C C . GLU A 1 180 ? -9.812 4.227 -5.675 1.00 91.81 180 GLU A C 1
ATOM 1404 O O . GLU A 1 180 ? -9.443 4.158 -6.850 1.00 91.81 180 GLU A O 1
ATOM 1409 N N . LEU A 1 181 ? -8.969 4.032 -4.652 1.00 89.75 181 LEU A N 1
ATOM 1410 C CA . LEU A 1 181 ? -7.535 3.759 -4.798 1.00 89.75 181 LEU A CA 1
ATOM 1411 C C . LEU A 1 181 ? -7.290 2.429 -5.506 1.00 89.75 181 LEU A C 1
ATOM 1413 O O . LEU A 1 181 ? -6.586 2.394 -6.514 1.00 89.75 181 LEU A O 1
ATOM 1417 N N . MET A 1 182 ? -7.906 1.352 -5.010 1.00 88.25 182 MET A N 1
ATOM 1418 C CA . MET A 1 182 ? -7.759 0.009 -5.580 1.00 88.25 182 MET A CA 1
ATOM 1419 C C . MET A 1 182 ? -8.321 -0.068 -7.000 1.00 88.25 182 MET A C 1
ATOM 1421 O O . MET A 1 182 ? -7.715 -0.685 -7.874 1.00 88.25 182 MET A O 1
ATOM 1425 N N . THR A 1 183 ? -9.444 0.608 -7.250 1.00 90.25 183 THR A N 1
ATOM 1426 C CA . THR A 1 183 ? -10.038 0.693 -8.587 1.00 90.25 183 THR A CA 1
ATOM 1427 C C . THR A 1 183 ? -9.099 1.436 -9.528 1.00 90.25 183 THR A C 1
ATOM 1429 O O . THR A 1 183 ? -8.732 0.894 -10.565 1.00 90.25 183 THR A O 1
ATOM 1432 N N . SER A 1 184 ? -8.638 2.630 -9.145 1.00 88.19 184 SER A N 1
ATOM 1433 C CA . SER A 1 184 ? -7.754 3.459 -9.974 1.00 88.19 184 SER A CA 1
ATOM 1434 C C . SER A 1 184 ? -6.429 2.767 -10.285 1.00 88.19 184 SER A C 1
ATOM 1436 O O . SER A 1 184 ? -5.955 2.845 -11.414 1.00 88.19 184 SER A O 1
ATOM 1438 N N . ALA A 1 185 ? -5.849 2.056 -9.314 1.00 83.69 185 ALA A N 1
ATOM 1439 C CA . ALA A 1 185 ? -4.617 1.294 -9.505 1.00 83.69 185 ALA A CA 1
ATOM 1440 C C . ALA A 1 185 ? -4.791 0.081 -10.441 1.00 83.69 185 ALA A C 1
ATOM 1442 O O . ALA A 1 185 ? -3.823 -0.351 -11.063 1.00 83.69 185 ALA A O 1
ATOM 1443 N N . GLY A 1 186 ? -6.006 -0.470 -10.542 1.00 83.75 186 GLY A N 1
ATOM 1444 C CA . GLY A 1 186 ? -6.333 -1.598 -11.418 1.00 83.75 186 GLY A CA 1
ATOM 1445 C C . GLY A 1 186 ? -6.819 -1.207 -12.817 1.00 83.75 186 GLY A C 1
ATOM 1446 O O . GLY A 1 186 ? -6.999 -2.087 -13.660 1.00 83.75 186 GLY A O 1
ATOM 1447 N N . LEU A 1 187 ? -7.057 0.083 -13.081 1.00 88.25 187 LEU A N 1
ATOM 1448 C CA . LEU A 1 187 ? -7.536 0.536 -14.384 1.00 88.25 187 LEU A CA 1
ATOM 1449 C C . LEU A 1 187 ? -6.446 0.434 -15.453 1.00 88.25 187 LEU A C 1
ATOM 1451 O O . LEU A 1 187 ? -5.284 0.773 -15.245 1.00 88.25 187 LEU A O 1
ATOM 1455 N N . PHE A 1 188 ? -6.863 0.029 -16.650 1.00 87.75 188 PHE A N 1
ATOM 1456 C CA . PHE A 1 188 ? -6.018 0.093 -17.833 1.00 87.75 188 PHE A CA 1
ATOM 1457 C C . PHE A 1 188 ? -5.887 1.551 -18.295 1.00 87.75 188 PHE A C 1
ATOM 1459 O O . PHE A 1 188 ? -6.848 2.106 -18.834 1.00 87.75 188 PHE A O 1
ATOM 1466 N N . ASN A 1 189 ? -4.712 2.156 -18.102 1.00 90.56 189 ASN A N 1
ATOM 1467 C CA . ASN A 1 189 ? -4.385 3.479 -18.632 1.00 90.56 189 ASN A CA 1
ATOM 1468 C C . ASN A 1 189 ? -3.676 3.355 -19.987 1.00 90.56 189 ASN A C 1
ATOM 1470 O O . ASN A 1 189 ? -2.577 2.813 -20.084 1.00 90.56 189 ASN A O 1
ATOM 1474 N N . VAL A 1 190 ? -4.276 3.903 -21.042 1.00 90.38 190 VAL A N 1
ATOM 1475 C CA . VAL A 1 190 ? -3.690 3.941 -22.390 1.00 90.38 190 VAL A CA 1
ATOM 1476 C C . VAL A 1 190 ? -2.344 4.677 -22.400 1.00 90.38 190 VAL A C 1
ATOM 1478 O O . VAL A 1 190 ? -1.449 4.282 -23.150 1.00 90.38 190 VAL A O 1
ATOM 1481 N N . GLY A 1 191 ? -2.176 5.699 -21.550 1.00 89.44 191 GLY A N 1
ATOM 1482 C CA . GLY A 1 191 ? -0.929 6.459 -21.431 1.00 89.44 191 GLY A CA 1
ATOM 1483 C C . GLY A 1 191 ? 0.278 5.603 -21.037 1.00 89.44 191 GLY A C 1
ATOM 1484 O O . GLY A 1 191 ? 1.375 5.842 -21.539 1.00 89.44 191 GLY A O 1
ATOM 1485 N N . ASP A 1 192 ? 0.065 4.543 -20.249 1.00 89.75 192 ASP A N 1
ATOM 1486 C CA . ASP A 1 192 ? 1.133 3.627 -19.819 1.00 89.75 192 ASP A CA 1
ATOM 1487 C C . ASP A 1 192 ? 1.679 2.771 -20.976 1.00 89.75 192 ASP A C 1
ATOM 1489 O O . ASP A 1 192 ? 2.829 2.337 -20.950 1.00 89.75 192 ASP A O 1
ATOM 1493 N N . PHE A 1 193 ? 0.869 2.539 -22.014 1.00 89.12 193 PHE A N 1
ATOM 1494 C CA . PHE A 1 193 ? 1.219 1.677 -23.150 1.00 89.12 193 PHE A CA 1
ATOM 1495 C C . PHE A 1 193 ? 1.524 2.455 -24.431 1.00 89.12 193 PHE A C 1
ATOM 1497 O O . PHE A 1 193 ? 2.169 1.926 -25.345 1.00 89.12 193 PHE A O 1
ATOM 1504 N N . VAL A 1 194 ? 1.062 3.702 -24.531 1.00 90.88 194 VAL A N 1
ATOM 1505 C CA . VAL A 1 194 ? 1.291 4.587 -25.679 1.00 90.88 194 VAL A CA 1
ATOM 1506 C C . VAL A 1 194 ? 1.766 5.961 -25.178 1.00 90.88 194 VAL A C 1
ATOM 1508 O O . VAL A 1 194 ? 0.991 6.920 -25.148 1.00 90.88 194 VAL A O 1
ATOM 1511 N N . PRO A 1 195 ? 3.057 6.097 -24.814 1.00 87.69 195 PRO A N 1
ATOM 1512 C CA . PRO A 1 195 ? 3.572 7.305 -24.163 1.00 87.69 195 PRO A CA 1
ATOM 1513 C C . PRO A 1 195 ? 3.396 8.594 -24.978 1.00 87.69 195 PRO A C 1
ATOM 1515 O O . PRO A 1 195 ? 3.241 9.672 -24.411 1.00 87.69 195 PRO A O 1
ATOM 1518 N N . SER A 1 196 ? 3.357 8.502 -26.314 1.00 90.38 196 SER A N 1
ATOM 1519 C CA . SER A 1 196 ? 3.177 9.657 -27.207 1.00 90.38 196 SER A CA 1
ATOM 1520 C C . SER A 1 196 ? 1.838 10.383 -27.024 1.00 90.38 196 SER A C 1
ATOM 1522 O O . SER A 1 196 ? 1.714 11.535 -27.434 1.00 90.38 196 SER A O 1
ATOM 1524 N N . ILE A 1 197 ? 0.841 9.723 -26.424 1.00 89.75 197 ILE A N 1
ATOM 1525 C CA . ILE A 1 197 ? -0.488 10.290 -26.159 1.00 89.75 197 ILE A CA 1
ATOM 1526 C C . ILE A 1 197 ? -0.818 10.410 -24.667 1.00 89.75 197 ILE A C 1
ATOM 1528 O O . ILE A 1 197 ? -1.904 10.880 -24.334 1.00 89.75 197 ILE A O 1
ATOM 1532 N N . ALA A 1 198 ? 0.101 10.026 -23.772 1.00 89.06 198 ALA A N 1
ATOM 1533 C CA . ALA A 1 198 ? -0.134 10.024 -22.326 1.00 89.06 198 ALA A CA 1
ATOM 1534 C C . ALA A 1 198 ? -0.530 11.411 -21.791 1.00 89.06 198 ALA A C 1
ATOM 1536 O O . ALA A 1 198 ? -1.442 11.531 -20.980 1.00 89.06 198 ALA A O 1
ATOM 1537 N N . TRP A 1 199 ? 0.070 12.476 -22.335 1.00 90.81 199 TRP A N 1
ATOM 1538 C CA . TRP A 1 199 ? -0.197 13.861 -21.931 1.00 90.81 199 TRP A CA 1
ATOM 1539 C C . TRP A 1 199 ? -1.662 14.303 -22.093 1.00 90.81 199 TRP A C 1
ATOM 1541 O O . TRP A 1 199 ? -2.067 15.272 -21.455 1.00 90.81 199 TRP A O 1
ATOM 1551 N N . MET A 1 200 ? -2.447 13.627 -22.940 1.00 91.31 200 MET A N 1
ATOM 1552 C CA . MET A 1 200 ? -3.851 13.975 -23.172 1.00 91.31 200 MET A CA 1
ATOM 1553 C C . MET A 1 200 ? -4.796 13.457 -22.083 1.00 91.31 200 MET A C 1
ATOM 1555 O O . MET A 1 200 ? -5.916 13.953 -22.013 1.00 91.31 200 MET A O 1
ATOM 1559 N N . ASP A 1 201 ? -4.386 12.461 -21.282 1.00 92.62 201 ASP A N 1
ATOM 1560 C CA . ASP A 1 201 ? -5.234 11.792 -20.278 1.00 92.62 201 ASP A CA 1
ATOM 1561 C C . ASP A 1 201 ? -6.652 11.488 -20.813 1.00 92.62 201 ASP A C 1
ATOM 1563 O O . ASP A 1 201 ? -7.663 11.886 -20.238 1.00 92.62 201 ASP A O 1
ATOM 1567 N N . LEU A 1 202 ? -6.739 10.801 -21.963 1.00 89.81 202 LEU A N 1
ATOM 1568 C CA . LEU A 1 202 ? -8.001 10.593 -22.700 1.00 89.81 202 LEU A CA 1
ATOM 1569 C C . LEU A 1 202 ? -9.103 9.911 -21.869 1.00 89.81 202 LEU A C 1
ATOM 1571 O O . LEU A 1 202 ? -10.285 10.053 -22.174 1.00 89.81 202 LEU A O 1
ATOM 1575 N N . GLN A 1 203 ? -8.716 9.149 -20.844 1.00 92.19 203 GLN A N 1
ATOM 1576 C CA . GLN A 1 203 ? -9.632 8.447 -19.944 1.00 92.19 203 GLN A CA 1
ATOM 1577 C C . GLN A 1 203 ? -9.931 9.243 -18.660 1.00 92.19 203 GLN A C 1
ATOM 1579 O O . GLN A 1 203 ? -10.787 8.828 -17.882 1.00 92.19 203 GLN A O 1
ATOM 1584 N N . GLY A 1 204 ? -9.233 10.359 -18.414 1.00 93.06 204 GLY A N 1
ATOM 1585 C CA . GLY A 1 204 ? -9.327 11.146 -17.180 1.00 93.06 204 GLY A CA 1
ATOM 1586 C C . GLY A 1 204 ? -8.804 10.423 -15.931 1.00 93.06 204 GLY A C 1
ATOM 1587 O O . GLY A 1 204 ? -9.098 10.846 -14.806 1.00 93.06 204 GLY A O 1
ATOM 1588 N N . ILE A 1 205 ? -8.078 9.315 -16.116 1.00 93.19 205 ILE A N 1
ATOM 1589 C CA . ILE A 1 205 ? -7.614 8.429 -15.043 1.00 93.19 205 ILE A CA 1
ATOM 1590 C C . ILE A 1 205 ? -6.514 9.124 -14.250 1.00 93.19 205 ILE A C 1
ATOM 1592 O O . ILE A 1 205 ? -6.578 9.158 -13.021 1.00 93.19 205 ILE A O 1
ATOM 1596 N N . GLU A 1 206 ? -5.537 9.735 -14.922 1.00 93.62 206 GLU A N 1
ATOM 1597 C CA . GLU A 1 206 ? -4.420 10.392 -14.239 1.00 93.62 206 GLU A CA 1
ATOM 1598 C C . GLU A 1 206 ? -4.892 11.612 -13.443 1.00 93.62 206 GLU A C 1
ATOM 1600 O O . GLU A 1 206 ? -4.423 11.869 -12.329 1.00 93.62 206 GLU A O 1
ATOM 1605 N N . GLY A 1 207 ? -5.857 12.361 -13.982 1.00 93.94 207 GLY A N 1
ATOM 1606 C CA . GLY A 1 207 ? -6.539 13.432 -13.266 1.00 93.94 207 GLY A CA 1
ATOM 1607 C C . GLY A 1 207 ? -7.260 12.931 -12.010 1.00 93.94 207 GLY A C 1
ATOM 1608 O O . GLY A 1 207 ? -7.173 13.575 -10.961 1.00 93.94 207 GLY A O 1
ATOM 1609 N N . GLY A 1 208 ? -7.937 11.780 -12.094 1.00 93.62 208 GLY A N 1
ATOM 1610 C CA . GLY A 1 208 ? -8.545 11.094 -10.948 1.00 93.62 208 GLY A CA 1
ATOM 1611 C C . GLY A 1 208 ? -7.517 10.710 -9.887 1.00 93.62 208 GLY A C 1
ATOM 1612 O O . GLY A 1 208 ? -7.638 11.126 -8.734 1.00 93.62 208 GLY A O 1
ATOM 1613 N N . MET A 1 209 ? -6.444 10.038 -10.305 1.00 94.44 209 MET A N 1
ATOM 1614 C CA . MET A 1 209 ? -5.328 9.643 -9.445 1.00 94.44 209 MET A CA 1
ATOM 1615 C C . MET A 1 209 ? -4.746 10.833 -8.677 1.00 94.44 209 MET A C 1
ATOM 1617 O O . MET A 1 209 ? -4.589 10.777 -7.460 1.00 94.44 209 MET A O 1
ATOM 1621 N N . LYS A 1 210 ? -4.499 11.960 -9.357 1.00 95.25 210 LYS A N 1
ATOM 1622 C CA . LYS A 1 210 ? -3.962 13.180 -8.731 1.00 95.25 210 LYS A CA 1
ATOM 1623 C C . LYS A 1 210 ? -4.910 13.773 -7.686 1.00 95.25 210 LYS A C 1
ATOM 1625 O O . LYS A 1 210 ? -4.438 14.309 -6.685 1.00 95.25 210 LYS A O 1
ATOM 1630 N N . ARG A 1 211 ? -6.231 13.722 -7.900 1.00 95.62 211 ARG A N 1
ATOM 1631 C CA . ARG A 1 211 ? -7.216 14.191 -6.906 1.00 95.62 211 ARG A CA 1
ATOM 1632 C C . ARG A 1 211 ? -7.248 13.272 -5.692 1.00 95.62 211 ARG A C 1
ATOM 1634 O O . ARG A 1 211 ? -7.225 13.766 -4.567 1.00 95.62 211 ARG A O 1
ATOM 1641 N N . LEU A 1 212 ? -7.260 11.962 -5.922 1.00 94.75 212 LEU A N 1
ATOM 1642 C CA . LEU A 1 212 ? -7.282 10.967 -4.857 1.00 94.75 212 LEU A CA 1
ATOM 1643 C C . LEU A 1 212 ? -6.006 11.010 -4.009 1.00 94.75 212 LEU A C 1
ATOM 1645 O O . LEU A 1 212 ? -6.086 11.043 -2.783 1.00 94.75 212 LEU A O 1
ATOM 1649 N N . HIS A 1 213 ? -4.840 11.117 -4.649 1.00 95.06 213 HIS A N 1
ATOM 1650 C CA . HIS A 1 213 ? -3.559 11.262 -3.963 1.00 95.06 213 HIS A CA 1
ATOM 1651 C C . HIS A 1 213 ? -3.553 12.450 -2.995 1.00 95.06 213 HIS A C 1
ATOM 1653 O O . HIS A 1 213 ? -3.103 12.308 -1.865 1.00 95.06 213 HIS A O 1
ATOM 1659 N N . ARG A 1 214 ? -4.111 13.607 -3.384 1.00 96.19 214 ARG A N 1
ATOM 1660 C CA . ARG A 1 214 ? -4.202 14.772 -2.484 1.00 96.19 214 ARG A CA 1
ATOM 1661 C C . ARG A 1 214 ? -5.043 14.487 -1.240 1.00 96.19 214 ARG A C 1
ATOM 1663 O O . ARG A 1 214 ? -4.669 14.934 -0.161 1.00 96.19 214 ARG A O 1
ATOM 1670 N N . LYS A 1 215 ? -6.158 13.756 -1.373 1.00 94.75 215 LYS A N 1
ATOM 1671 C CA . LYS A 1 215 ? -6.997 13.377 -0.222 1.00 94.75 215 LYS A CA 1
ATOM 1672 C C . LYS A 1 215 ? -6.210 12.503 0.759 1.00 94.75 215 LYS A C 1
ATOM 1674 O O . LYS A 1 215 ? -6.175 12.806 1.951 1.00 94.75 215 LYS A O 1
ATOM 1679 N N . PHE A 1 216 ? -5.528 11.474 0.249 1.00 93.94 216 PHE A N 1
ATOM 1680 C CA . PHE A 1 216 ? -4.670 10.620 1.071 1.00 93.94 216 PHE A CA 1
ATOM 1681 C C . PHE A 1 216 ? -3.493 11.382 1.674 1.00 93.94 216 PHE A C 1
ATOM 1683 O O . PHE A 1 216 ? -3.200 11.190 2.848 1.00 93.94 216 PHE A O 1
ATOM 1690 N N . ASP A 1 217 ? -2.850 12.279 0.926 1.00 95.94 217 ASP A N 1
ATOM 1691 C CA . ASP A 1 217 ? -1.714 13.039 1.444 1.00 95.94 217 ASP A CA 1
ATOM 1692 C C . ASP A 1 217 ? -2.114 13.930 2.624 1.00 95.94 217 ASP A C 1
ATOM 1694 O O . ASP A 1 217 ? -1.409 13.956 3.633 1.00 95.94 217 ASP A O 1
ATOM 1698 N N . VAL A 1 218 ? -3.273 14.593 2.552 1.00 95.69 218 VAL A N 1
ATOM 1699 C CA . VAL A 1 218 ? -3.821 15.371 3.675 1.00 95.69 218 VAL A CA 1
ATOM 1700 C C . VAL A 1 218 ? -4.091 14.468 4.881 1.00 95.69 218 VAL A C 1
ATOM 1702 O O . VAL A 1 218 ? -3.673 14.792 5.994 1.00 95.69 218 VAL A O 1
ATOM 1705 N N . LEU A 1 219 ? -4.743 13.322 4.665 1.00 92.50 219 LEU A N 1
ATOM 1706 C CA . LEU A 1 219 ? -5.078 12.372 5.727 1.00 92.50 219 LEU A CA 1
ATOM 1707 C C . LEU A 1 219 ? -3.824 11.799 6.404 1.00 92.50 219 LEU A C 1
ATOM 1709 O O . LEU A 1 219 ? -3.713 11.846 7.627 1.00 92.50 219 LEU A O 1
ATOM 1713 N N . ILE A 1 220 ? -2.853 11.321 5.625 1.00 94.50 220 ILE A N 1
ATOM 1714 C CA . ILE A 1 220 ? -1.602 10.745 6.134 1.00 94.50 220 ILE A CA 1
ATOM 1715 C C . ILE A 1 220 ? -0.774 11.817 6.848 1.00 94.50 220 ILE A C 1
ATOM 1717 O O . ILE A 1 220 ? -0.226 11.554 7.916 1.00 94.50 220 ILE A O 1
ATOM 1721 N N . THR A 1 221 ? -0.707 13.040 6.310 1.00 96.56 221 THR A N 1
ATOM 1722 C CA . THR A 1 221 ? -0.004 14.152 6.974 1.00 96.56 221 THR A CA 1
ATOM 1723 C C . THR A 1 221 ? -0.620 14.445 8.337 1.00 96.56 221 THR A C 1
ATOM 1725 O O . THR A 1 221 ? 0.100 14.469 9.332 1.00 96.56 221 THR A O 1
ATOM 1728 N N . LYS A 1 222 ? -1.953 14.562 8.406 1.00 93.94 222 LYS A N 1
ATOM 1729 C CA . LYS A 1 222 ? -2.673 14.747 9.671 1.00 93.94 222 LYS A CA 1
ATOM 1730 C C . LYS A 1 222 ? -2.375 13.612 10.654 1.00 93.94 222 LYS A C 1
ATOM 1732 O O . LYS A 1 222 ? -2.115 13.874 11.826 1.00 93.94 222 LYS A O 1
ATOM 1737 N N . MET A 1 223 ? -2.369 12.363 10.182 1.00 92.88 223 MET A N 1
ATOM 1738 C CA . MET A 1 223 ? -2.055 11.206 11.021 1.00 92.88 223 MET A CA 1
ATOM 1739 C C . MET A 1 223 ? -0.640 11.264 11.594 1.00 92.88 223 MET A C 1
ATOM 1741 O O . MET A 1 223 ? -0.481 11.010 12.785 1.00 92.88 223 MET A O 1
ATOM 1745 N N . ILE A 1 224 ? 0.359 11.617 10.779 1.00 95.12 224 ILE A N 1
ATOM 1746 C CA . ILE A 1 224 ? 1.752 11.770 11.220 1.00 95.12 224 ILE A CA 1
ATOM 1747 C C . ILE A 1 224 ? 1.869 12.910 12.238 1.00 95.12 224 ILE A C 1
ATOM 1749 O O . ILE A 1 224 ? 2.477 12.724 13.291 1.00 95.12 224 ILE A O 1
ATOM 1753 N N . ASP A 1 225 ? 1.274 14.071 11.965 1.00 95.06 225 ASP A N 1
ATOM 1754 C CA . ASP A 1 225 ? 1.368 15.240 12.846 1.00 95.06 225 ASP A CA 1
ATOM 1755 C C . ASP A 1 225 ? 0.733 14.975 14.216 1.00 95.06 225 ASP A C 1
ATOM 1757 O O . ASP A 1 225 ? 1.307 15.302 15.256 1.00 95.06 225 ASP A O 1
ATOM 1761 N N . GLU A 1 226 ? -0.446 14.353 14.236 1.00 93.00 226 GLU A N 1
ATOM 1762 C CA . GLU A 1 226 ? -1.102 13.923 15.471 1.00 93.00 226 GLU A CA 1
ATOM 1763 C C . GLU A 1 226 ? -0.275 12.870 16.210 1.00 93.00 226 GLU A C 1
ATOM 1765 O O . GLU A 1 226 ? -0.137 12.957 17.430 1.00 93.00 226 GLU A O 1
ATOM 1770 N N . HIS A 1 227 ? 0.335 11.928 15.480 1.00 93.06 227 HIS A N 1
ATOM 1771 C CA . HIS A 1 227 ? 1.214 10.915 16.061 1.00 93.06 227 HIS A CA 1
ATOM 1772 C C . HIS A 1 227 ? 2.399 11.537 16.793 1.00 93.06 227 HIS A C 1
ATOM 1774 O O . HIS A 1 227 ? 2.721 11.147 17.917 1.00 93.06 227 HIS A O 1
ATOM 1780 N N . MET A 1 228 ? 3.037 12.532 16.175 1.00 91.75 228 MET A N 1
ATOM 1781 C CA . MET A 1 228 ? 4.230 13.182 16.718 1.00 91.75 228 MET A CA 1
ATOM 1782 C C . MET A 1 228 ? 3.939 14.021 17.966 1.00 91.75 228 MET A C 1
ATOM 1784 O O . MET A 1 228 ? 4.780 14.078 18.863 1.00 91.75 228 MET A O 1
ATOM 1788 N N . LYS A 1 229 ? 2.746 14.618 18.086 1.00 91.94 229 LYS A N 1
ATOM 1789 C CA . LYS A 1 229 ? 2.365 15.422 19.266 1.00 91.94 229 LYS A CA 1
ATOM 1790 C C . LYS A 1 229 ? 2.360 14.608 20.564 1.00 91.94 229 LYS A C 1
ATOM 1792 O O . LYS A 1 229 ? 2.788 15.101 21.606 1.00 91.94 229 LYS A O 1
ATOM 1797 N N . VAL A 1 230 ? 1.932 13.351 20.493 1.00 89.50 230 VAL A N 1
ATOM 1798 C CA . VAL A 1 230 ? 1.827 12.443 2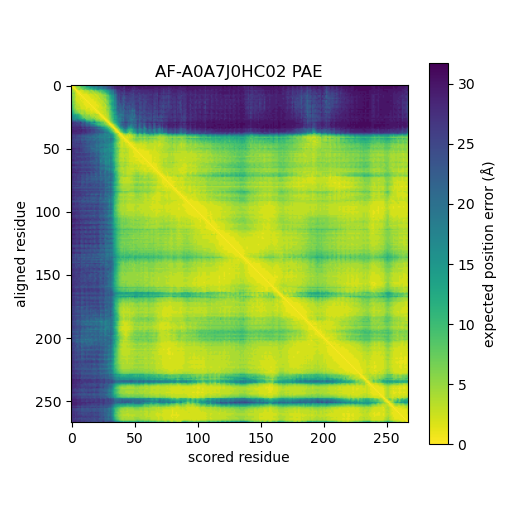1.650 1.00 89.50 230 VAL A CA 1
ATOM 1799 C C . VAL A 1 230 ? 2.991 11.447 21.744 1.00 89.50 230 VAL A C 1
ATOM 1801 O O . VAL A 1 230 ? 2.936 10.491 22.510 1.00 89.50 230 VAL A O 1
ATOM 1804 N N . ALA A 1 231 ? 4.093 11.670 21.016 1.00 86.19 231 ALA A N 1
ATOM 1805 C CA . ALA A 1 231 ? 5.257 10.771 21.030 1.00 86.19 231 ALA A CA 1
ATOM 1806 C C . ALA A 1 231 ? 5.850 10.548 22.435 1.00 86.19 231 ALA A C 1
ATOM 1808 O O . ALA A 1 231 ? 6.393 9.486 22.740 1.00 86.19 231 ALA A O 1
ATOM 1809 N N . HIS A 1 232 ? 5.709 11.532 23.324 1.00 83.94 232 HIS A N 1
ATOM 1810 C CA . HIS A 1 232 ? 6.173 11.449 24.706 1.00 83.94 232 HIS A CA 1
ATOM 1811 C C . HIS A 1 232 ? 5.409 10.417 25.556 1.00 83.94 232 HIS A C 1
ATOM 1813 O O . HIS A 1 232 ? 5.983 9.902 26.516 1.00 83.94 232 HIS A O 1
ATOM 1819 N N . GLU A 1 233 ? 4.167 10.084 25.195 1.00 84.00 233 GLU A N 1
ATOM 1820 C CA . GLU A 1 233 ? 3.323 9.106 25.897 1.00 84.00 233 GLU A CA 1
ATOM 1821 C C . GLU A 1 233 ? 3.724 7.655 25.577 1.00 84.00 233 GLU A C 1
ATOM 1823 O O . GLU A 1 233 ? 3.446 6.744 26.353 1.00 84.00 233 GLU A O 1
ATOM 1828 N N . ARG A 1 234 ? 4.440 7.431 24.464 1.00 85.81 234 ARG A N 1
ATOM 1829 C CA . ARG A 1 234 ? 4.885 6.103 23.994 1.00 85.81 234 ARG A CA 1
ATOM 1830 C C . ARG A 1 234 ? 6.331 5.760 24.356 1.00 85.81 234 ARG A C 1
ATOM 1832 O O . ARG A 1 234 ? 6.914 4.821 23.808 1.00 85.81 234 ARG A O 1
ATOM 1839 N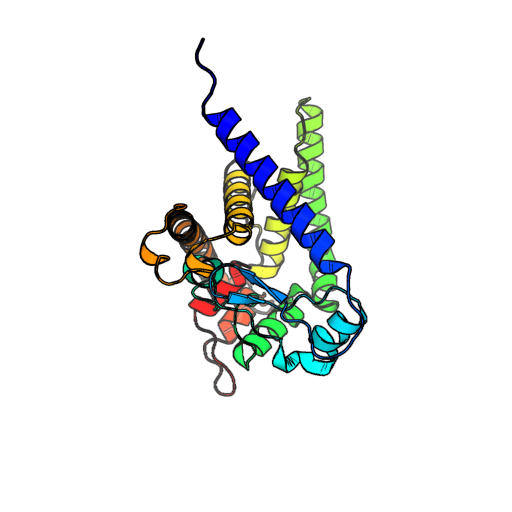 N . LYS A 1 235 ? 6.946 6.495 25.287 1.00 76.25 235 LYS A N 1
ATOM 1840 C CA . LYS A 1 235 ? 8.334 6.239 25.708 1.00 76.25 235 LYS A CA 1
ATOM 1841 C C . LYS A 1 235 ? 8.509 4.784 26.166 1.00 76.25 235 LYS A C 1
ATOM 1843 O O . LYS A 1 235 ? 7.922 4.355 27.153 1.00 76.25 235 LYS A O 1
ATOM 1848 N N . GLY A 1 236 ? 9.341 4.035 25.438 1.00 78.69 236 GLY A N 1
ATOM 1849 C CA . GLY A 1 236 ? 9.652 2.626 25.715 1.00 78.69 236 GLY A CA 1
ATOM 1850 C C . GLY A 1 236 ? 8.798 1.599 24.959 1.00 78.69 236 GLY A C 1
ATOM 1851 O O . GLY A 1 236 ? 9.071 0.407 25.075 1.00 78.69 236 GLY A O 1
ATOM 1852 N N . ARG A 1 237 ? 7.805 2.029 24.169 1.00 84.44 237 ARG A N 1
ATOM 1853 C CA . ARG A 1 237 ? 6.980 1.160 23.310 1.00 84.44 237 ARG A CA 1
ATOM 1854 C C . ARG A 1 237 ? 6.780 1.800 21.927 1.00 84.44 237 ARG A C 1
ATOM 1856 O O . ARG A 1 237 ? 5.682 2.268 21.642 1.00 84.44 237 ARG A O 1
ATOM 1863 N N . PRO A 1 238 ? 7.838 1.875 21.097 1.00 88.06 238 PRO A N 1
ATOM 1864 C CA . PRO A 1 238 ? 7.739 2.464 19.766 1.00 88.06 238 PRO A CA 1
ATOM 1865 C C . PRO A 1 238 ? 6.876 1.594 18.848 1.00 88.06 238 PRO A C 1
ATOM 1867 O O . PRO A 1 238 ? 7.004 0.367 18.850 1.00 88.06 238 PRO A O 1
ATOM 1870 N N . ASP A 1 239 ? 6.042 2.235 18.038 1.00 92.56 239 ASP A N 1
ATOM 1871 C CA . ASP A 1 239 ? 5.283 1.576 16.974 1.00 92.56 239 ASP A CA 1
ATOM 1872 C C . ASP A 1 239 ? 5.992 1.638 15.617 1.00 92.56 239 ASP A C 1
ATOM 1874 O O . ASP A 1 239 ? 7.158 2.034 15.497 1.00 92.56 239 ASP A O 1
ATOM 1878 N N . PHE A 1 240 ? 5.298 1.182 14.573 1.00 94.44 240 PHE A N 1
ATOM 1879 C CA . PHE A 1 240 ? 5.852 1.155 13.229 1.00 94.44 240 PHE A CA 1
ATOM 1880 C C . PHE A 1 240 ? 6.189 2.554 12.702 1.00 94.44 240 PHE A C 1
ATOM 1882 O O . PHE A 1 240 ? 7.248 2.719 12.091 1.00 94.44 240 PHE A O 1
ATOM 1889 N N . LEU A 1 241 ? 5.346 3.567 12.944 1.00 95.31 241 LEU A N 1
ATOM 1890 C CA . LEU A 1 241 ? 5.648 4.926 12.499 1.00 95.31 241 LEU A CA 1
ATOM 1891 C C . LEU A 1 241 ? 6.858 5.492 13.252 1.00 95.31 241 LEU A C 1
ATOM 1893 O O . LEU A 1 241 ? 7.736 6.085 12.622 1.00 95.31 241 LEU A O 1
ATOM 1897 N N . ASP A 1 242 ? 6.974 5.241 14.556 1.00 93.88 242 ASP A N 1
ATOM 1898 C CA . ASP A 1 242 ? 8.159 5.627 15.330 1.00 93.88 242 ASP A CA 1
ATOM 1899 C C . ASP A 1 242 ? 9.434 4.947 14.778 1.00 93.88 242 ASP A C 1
ATOM 1901 O O . ASP A 1 242 ? 10.469 5.599 14.596 1.00 93.88 242 ASP A O 1
ATOM 1905 N N . ALA A 1 243 ? 9.357 3.661 14.410 1.00 92.94 243 ALA A N 1
ATOM 1906 C CA . ALA A 1 243 ? 10.466 2.925 13.797 1.00 92.94 243 ALA A CA 1
ATOM 1907 C C . ALA A 1 243 ? 10.866 3.479 12.415 1.00 92.94 243 ALA A C 1
ATOM 1909 O O . ALA A 1 243 ? 12.059 3.571 12.099 1.00 92.94 243 ALA A O 1
ATOM 1910 N N . LEU A 1 244 ? 9.897 3.884 11.587 1.00 94.12 244 LEU A N 1
ATOM 1911 C CA . LEU A 1 244 ? 10.157 4.556 10.310 1.00 94.12 244 LEU A CA 1
ATOM 1912 C C . LEU A 1 244 ? 10.829 5.920 10.524 1.00 94.12 244 LEU A C 1
ATOM 1914 O O . LEU A 1 244 ? 11.822 6.234 9.862 1.00 94.12 244 LEU A O 1
ATOM 1918 N N . MET A 1 245 ? 10.323 6.711 11.472 1.00 93.31 245 MET A N 1
ATOM 1919 C CA . MET A 1 245 ? 10.836 8.048 11.781 1.00 93.31 245 MET A CA 1
ATOM 1920 C C . MET A 1 245 ? 12.266 8.004 12.330 1.00 93.31 245 MET A C 1
ATOM 1922 O O . MET A 1 245 ? 13.098 8.816 11.921 1.00 93.31 245 MET A O 1
ATOM 1926 N N . ALA A 1 246 ? 12.600 7.006 13.153 1.00 91.56 246 ALA A N 1
ATOM 1927 C CA . ALA A 1 246 ? 13.960 6.792 13.653 1.00 91.56 246 ALA A CA 1
ATOM 1928 C C . ALA A 1 246 ? 14.993 6.543 12.533 1.00 91.56 246 ALA A C 1
ATOM 1930 O O . ALA A 1 246 ? 16.183 6.798 12.707 1.00 91.56 246 ALA A O 1
ATOM 1931 N N . ASN A 1 247 ? 14.555 6.089 11.353 1.00 92.00 247 ASN A N 1
ATOM 1932 C CA . ASN A 1 247 ? 15.421 5.833 10.199 1.00 92.00 247 ASN A CA 1
ATOM 1933 C C . ASN A 1 247 ? 15.577 7.041 9.252 1.00 92.00 247 ASN A C 1
ATOM 1935 O O . ASN A 1 247 ? 16.187 6.918 8.184 1.00 92.00 247 ASN A O 1
ATOM 1939 N N . ARG A 1 248 ? 15.075 8.227 9.622 1.00 90.94 248 ARG A N 1
ATOM 1940 C CA . ARG A 1 248 ? 15.300 9.463 8.849 1.00 90.94 248 ARG A CA 1
ATOM 1941 C C . ARG A 1 248 ? 16.740 9.967 8.942 1.00 90.94 248 ARG A C 1
ATOM 1943 O O . ARG A 1 248 ? 17.285 10.456 7.955 1.00 90.94 248 ARG A O 1
ATOM 1950 N N . GLU A 1 249 ? 17.367 9.810 10.104 1.00 79.62 249 GLU A N 1
ATOM 1951 C CA . GLU A 1 249 ? 18.702 10.348 10.400 1.00 79.62 249 GLU A CA 1
ATOM 1952 C C . GLU A 1 249 ? 19.792 9.271 10.449 1.00 79.62 249 GLU A C 1
ATOM 1954 O O . GLU A 1 249 ? 20.869 9.503 10.986 1.00 79.62 249 GLU A O 1
ATOM 1959 N N . ASN A 1 250 ? 19.548 8.096 9.859 1.00 76.00 250 ASN A N 1
ATOM 1960 C CA . ASN A 1 250 ? 20.478 6.971 9.933 1.00 76.00 250 ASN A CA 1
ATOM 1961 C C . ASN A 1 250 ? 21.874 7.343 9.365 1.00 76.00 250 ASN A C 1
ATOM 1963 O O . ASN A 1 250 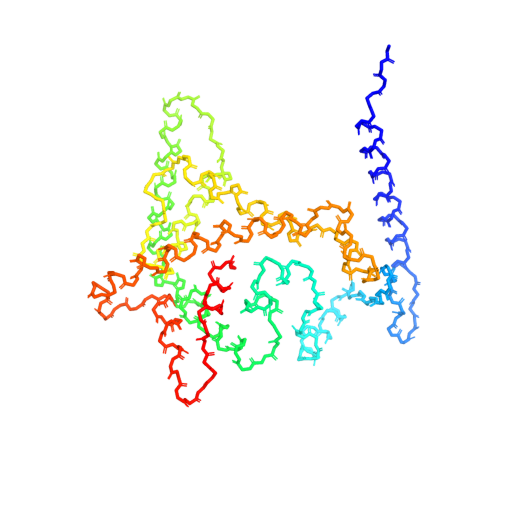? 21.977 7.630 8.167 1.00 76.00 250 ASN A O 1
ATOM 1967 N N . PRO A 1 251 ? 22.945 7.346 10.187 1.00 66.69 251 PRO A N 1
ATOM 1968 C CA . PRO A 1 251 ? 24.283 7.737 9.742 1.00 66.69 251 PRO A CA 1
ATOM 1969 C C . PRO A 1 251 ? 24.983 6.648 8.916 1.00 66.69 251 PRO A C 1
ATOM 1971 O O . PRO A 1 251 ? 25.827 6.969 8.086 1.00 66.69 251 PRO A O 1
ATOM 1974 N N . ASN A 1 252 ? 24.602 5.378 9.093 1.00 72.00 252 ASN A N 1
ATOM 1975 C CA . ASN A 1 252 ? 25.314 4.217 8.544 1.00 72.00 252 ASN A CA 1
ATOM 1976 C C . ASN A 1 252 ? 24.479 3.422 7.517 1.00 72.00 252 ASN A C 1
ATOM 1978 O O . ASN A 1 252 ? 24.844 2.306 7.150 1.00 72.00 252 ASN A O 1
ATOM 1982 N N . GLY A 1 253 ? 23.338 3.957 7.066 1.00 78.62 253 GLY A N 1
ATOM 1983 C CA . GLY A 1 253 ? 22.391 3.249 6.202 1.00 78.62 253 GLY A CA 1
ATOM 1984 C C . GLY A 1 253 ? 21.528 4.170 5.333 1.00 78.62 253 GLY A C 1
ATOM 1985 O O . GLY A 1 253 ? 21.666 5.393 5.386 1.00 78.62 253 GLY A O 1
ATOM 1986 N N . PRO A 1 254 ? 20.633 3.602 4.500 1.00 84.06 254 PRO A N 1
ATOM 1987 C CA . PRO A 1 254 ? 19.753 4.396 3.654 1.00 84.06 254 PRO A CA 1
ATOM 1988 C C . PRO A 1 254 ? 18.789 5.219 4.516 1.00 84.06 254 PRO A C 1
ATOM 1990 O O . PRO A 1 254 ? 18.092 4.678 5.372 1.00 84.06 254 PRO A O 1
ATOM 1993 N N . LYS A 1 255 ? 18.742 6.528 4.265 1.00 90.25 255 LYS A N 1
ATOM 1994 C CA . LYS A 1 255 ? 17.858 7.463 4.968 1.00 90.25 255 LYS A CA 1
ATOM 1995 C C . LYS A 1 255 ? 16.458 7.438 4.366 1.00 90.25 255 LYS A C 1
ATOM 1997 O O . LYS A 1 255 ? 16.298 7.448 3.140 1.00 90.25 255 LYS A O 1
ATOM 2002 N N . LEU A 1 256 ? 15.446 7.437 5.228 1.00 92.88 256 LEU A N 1
ATOM 2003 C CA . LEU A 1 256 ? 14.053 7.578 4.810 1.00 92.88 256 LEU A CA 1
ATOM 2004 C C . LEU A 1 256 ? 13.667 9.059 4.768 1.00 92.88 256 LEU A C 1
ATOM 2006 O O . LEU A 1 256 ? 13.861 9.799 5.728 1.00 92.88 256 LEU A O 1
ATOM 2010 N N . SER A 1 257 ? 13.118 9.504 3.639 1.00 93.75 257 SER A N 1
ATOM 2011 C CA . SER A 1 257 ? 12.492 10.826 3.550 1.00 93.75 257 SER A CA 1
ATOM 2012 C C . SER A 1 257 ? 11.059 10.776 4.081 1.00 93.75 257 SER A C 1
ATOM 2014 O O . SER A 1 257 ? 10.458 9.703 4.146 1.00 93.75 257 SER A O 1
ATOM 2016 N N . ILE A 1 258 ? 10.468 11.936 4.386 1.00 94.81 258 ILE A N 1
ATOM 2017 C CA . ILE A 1 258 ? 9.041 12.004 4.740 1.00 94.81 258 ILE A CA 1
ATOM 2018 C C . ILE A 1 258 ? 8.150 11.449 3.620 1.00 94.81 258 ILE A C 1
ATOM 2020 O O . ILE A 1 258 ? 7.141 10.817 3.901 1.00 94.81 258 ILE A O 1
ATOM 2024 N N . ILE A 1 259 ? 8.566 11.604 2.359 1.00 94.81 259 ILE A N 1
ATOM 2025 C CA . ILE A 1 259 ? 7.865 11.047 1.199 1.00 94.81 259 ILE A CA 1
ATOM 2026 C C . ILE A 1 259 ? 7.870 9.519 1.264 1.00 94.81 259 ILE A C 1
ATOM 2028 O O . ILE A 1 259 ? 6.832 8.911 1.061 1.00 94.81 259 ILE A O 1
ATOM 2032 N N . ASN A 1 260 ? 8.996 8.888 1.618 1.00 94.19 260 ASN A N 1
ATOM 2033 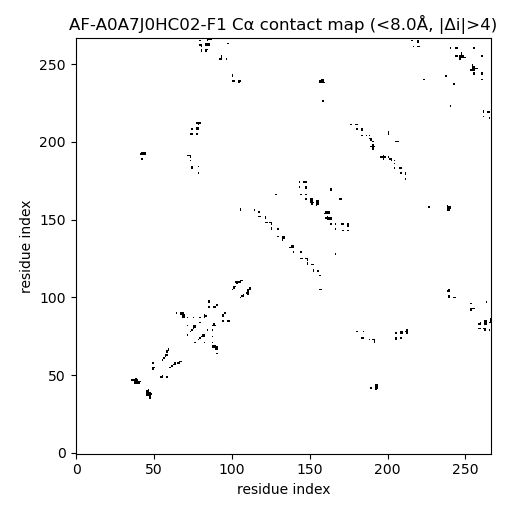C CA . ASN A 1 260 ? 9.056 7.428 1.767 1.00 94.19 260 ASN A CA 1
ATOM 2034 C C . ASN A 1 260 ? 8.155 6.924 2.901 1.00 94.19 260 ASN A C 1
ATOM 2036 O O . ASN A 1 260 ? 7.526 5.880 2.765 1.00 94.19 260 ASN A O 1
ATOM 2040 N N . ILE A 1 261 ? 8.085 7.671 4.004 1.00 95.25 261 ILE A N 1
ATOM 2041 C CA . ILE A 1 261 ? 7.229 7.337 5.146 1.00 95.25 261 ILE A CA 1
ATOM 2042 C C . ILE A 1 261 ? 5.757 7.454 4.748 1.00 95.25 261 ILE A C 1
ATOM 2044 O O . ILE A 1 261 ? 4.997 6.514 4.938 1.00 95.25 261 ILE A O 1
ATOM 2048 N N . LYS A 1 262 ? 5.358 8.560 4.115 1.00 96.25 262 LYS A N 1
ATOM 2049 C CA . LYS A 1 262 ? 3.996 8.718 3.594 1.00 96.25 262 LYS A CA 1
ATOM 2050 C C . LYS A 1 262 ? 3.640 7.633 2.574 1.00 96.25 262 LYS A C 1
ATOM 2052 O O . LYS A 1 262 ? 2.555 7.069 2.633 1.00 96.25 262 LYS A O 1
ATOM 2057 N N . ALA A 1 263 ? 4.576 7.304 1.688 1.00 94.00 263 ALA A N 1
ATOM 2058 C CA . ALA A 1 263 ? 4.384 6.298 0.657 1.00 94.00 263 ALA A CA 1
ATOM 2059 C C . ALA A 1 263 ? 4.139 4.902 1.232 1.00 94.00 263 ALA A C 1
ATOM 2061 O O . ALA A 1 263 ? 3.282 4.192 0.723 1.00 94.00 263 ALA A O 1
ATOM 2062 N N . ILE A 1 264 ? 4.835 4.512 2.305 1.00 92.88 264 ILE A N 1
ATOM 2063 C CA . ILE A 1 264 ? 4.578 3.215 2.939 1.00 92.88 264 ILE A CA 1
ATOM 2064 C C . ILE A 1 264 ? 3.319 3.198 3.810 1.00 92.88 264 ILE A C 1
ATOM 2066 O O . ILE A 1 264 ? 2.752 2.134 3.994 1.00 92.88 264 ILE A O 1
ATOM 2070 N N . LEU A 1 265 ? 2.862 4.347 4.318 1.00 92.56 265 LEU A N 1
ATOM 2071 C CA . LEU A 1 265 ? 1.582 4.451 5.032 1.00 92.56 265 LEU A CA 1
ATOM 2072 C C . LEU A 1 265 ? 0.362 4.414 4.098 1.00 92.56 265 LEU A C 1
ATOM 2074 O O . LEU A 1 265 ? -0.747 4.169 4.560 1.00 92.56 265 LEU A O 1
ATOM 2078 N N . LEU A 1 266 ? 0.558 4.697 2.807 1.00 90.25 266 LEU A N 1
ATOM 2079 C CA . LEU A 1 266 ? -0.480 4.585 1.780 1.00 90.25 266 LEU A CA 1
ATOM 2080 C C . LEU A 1 266 ? -0.749 3.126 1.366 1.00 90.25 266 LEU A C 1
ATOM 2082 O O . LEU A 1 266 ? -1.834 2.834 0.866 1.00 90.25 266 LEU A O 1
ATOM 2086 N N . VAL A 1 267 ? 0.249 2.250 1.527 1.00 77.50 267 VAL A N 1
ATOM 2087 C CA . VAL A 1 267 ? 0.224 0.828 1.135 1.00 77.50 267 VAL A CA 1
ATOM 2088 C C . VAL A 1 267 ? -0.364 -0.029 2.244 1.00 77.50 267 VAL A C 1
ATOM 2090 O O . VAL A 1 267 ? -1.207 -0.890 1.907 1.00 77.50 267 VAL A O 1
#

InterPro domains:
  IPR001128 Cytochrome P450 [PF00067] (41-265)
  IPR036396 Cytochrome P450 superfamily [G3DSA:1.10.630.10] (40-267)
  IPR036396 Cytochrome P450 superfamily [SSF48264] (32-266)